Protein AF-A0A443RVJ5-F1 (afdb_monomer)

Nearest PDB structures (foldseek):
  3lrq-assembly1_A  TM=8.707E-01  e=9.997E-02  Homo sapiens
  4s3o-assembly1_E  TM=8.024E-01  e=1.452E-01  Homo sapiens
  2ea6-assembly1_A  TM=5.448E-01  e=2.243E-01  Homo sapiens
  2y1n-assembly2_A  TM=4.583E-01  e=6.062E-01  Homo sapiens
  6ful-assembly1_A  TM=7.706E-01  e=5.338E+00  Homo sapiens

Solvent-accessible surface area (backbone atoms only — not comparable to full-atom values): 11016 Å² total; per-residue (Å²): 131,87,76,80,80,68,56,50,17,77,83,79,70,43,72,60,56,96,89,57,68,32,27,31,45,47,58,39,49,79,71,74,42,86,62,50,23,44,30,68,59,47,48,56,47,21,47,73,74,40,54,31,40,89,87,80,61,53,71,36,58,37,35,33,32,80,90,68,48,78,49,55,49,36,81,88,82,60,29,55,74,77,73,91,75,76,75,79,87,75,94,72,80,78,72,44,72,74,50,51,15,64,79,83,64,46,77,36,38,78,67,41,90,90,48,69,62,30,33,40,85,88,73,73,47,37,25,49,45,66,62,51,49,51,47,32,65,78,74,33,54,42,41,89,72,80,65,48,74,46,50,58,31,50,40,101,85,67,31,28,44,34,57,41,79,93,75,70,35,36,22,42,28,36,74,90,77,66,47,73,43,84,74,88

Sequence (184 aa):
SDVEELDKCLECNQPLLDEEELGFISCCMAKGLEHEFHLKCLVLKCNLIGPRCPTCGEESKCIITNAGHEINYDDSTKSFPLEEHLFEDDDEDVIIQIGQCASCLEPIFANDWYGRPAICEFADHIFHIECLAHAYMDYGPECPWCKTKSKLILEDCYGGLYFRCKTRMFYSKDIHTGKLDFVM

Radius of gyration: 23.76 Å; Cα contacts (8 Å, |Δi|>4): 319; chains: 1; bounding box: 56×30×65 Å

Structure (mmCIF, N/CA/C/O backbone):
data_AF-A0A443RVJ5-F1
#
_entry.id   AF-A0A443RVJ5-F1
#
loop_
_atom_site.group_PDB
_atom_site.id
_atom_site.type_symbol
_atom_site.label_atom_id
_atom_site.label_alt_id
_atom_site.label_comp_id
_atom_site.label_asym_id
_atom_site.label_entity_id
_atom_site.label_seq_id
_atom_site.pdbx_PDB_ins_code
_atom_site.Cartn_x
_atom_site.Cartn_y
_atom_site.Cartn_z
_atom_site.occupancy
_atom_site.B_iso_or_equiv
_atom_site.auth_seq_id
_atom_site.auth_comp_id
_atom_site.auth_asym_id
_atom_site.auth_atom_id
_atom_site.pdbx_PDB_model_num
ATOM 1 N N . SER A 1 1 ? 35.033 -15.254 -16.341 1.00 45.12 1 SER A N 1
ATOM 2 C CA . SER A 1 1 ? 33.578 -15.420 -16.227 1.00 45.12 1 SER A CA 1
ATOM 3 C C . SER A 1 1 ? 33.039 -14.030 -16.390 1.00 45.12 1 SER A C 1
ATOM 5 O O . SER A 1 1 ? 33.168 -13.239 -15.463 1.00 45.12 1 SER A O 1
ATOM 7 N N . ASP A 1 2 ? 32.644 -13.697 -17.610 1.00 43.19 2 ASP A N 1
ATOM 8 C CA . ASP A 1 2 ? 32.082 -12.387 -17.904 1.00 43.19 2 ASP A CA 1
ATOM 9 C C . ASP A 1 2 ? 30.723 -12.343 -17.208 1.00 43.19 2 ASP A C 1
ATOM 11 O O . ASP A 1 2 ? 29.872 -13.199 -17.440 1.00 43.19 2 ASP A O 1
ATOM 15 N N . VAL A 1 3 ? 30.604 -11.463 -16.219 1.00 52.47 3 VAL A N 1
ATOM 16 C CA . VAL A 1 3 ? 29.340 -11.213 -15.531 1.00 52.47 3 VAL A CA 1
ATOM 17 C C . VAL A 1 3 ? 28.535 -10.378 -16.514 1.00 52.47 3 VAL A C 1
ATOM 19 O O . VAL A 1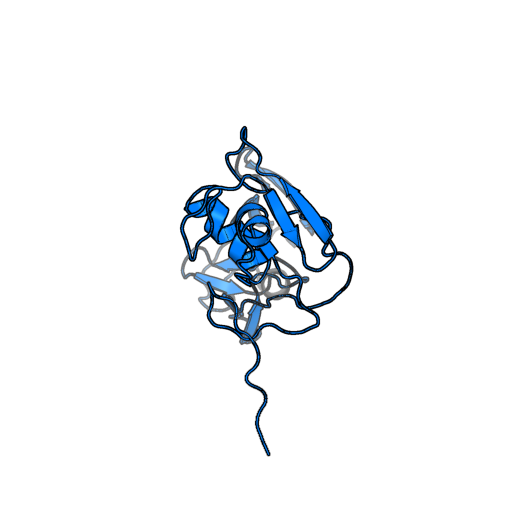 3 ? 28.939 -9.255 -16.803 1.00 52.47 3 VAL A O 1
ATOM 22 N N . GLU A 1 4 ? 27.479 -10.947 -17.092 1.00 50.91 4 GLU A N 1
ATOM 23 C CA . GLU A 1 4 ? 26.540 -10.184 -17.916 1.00 50.91 4 GLU A CA 1
ATOM 24 C C . GLU A 1 4 ? 25.978 -9.053 -17.043 1.00 50.91 4 GLU A C 1
ATOM 26 O O . GLU A 1 4 ? 25.423 -9.296 -15.968 1.00 50.91 4 GLU A O 1
ATOM 31 N N . GLU A 1 5 ? 26.239 -7.802 -17.433 1.00 56.22 5 GLU A N 1
ATOM 32 C CA . GLU A 1 5 ? 25.658 -6.644 -16.761 1.00 56.22 5 GLU A CA 1
ATOM 33 C C . GLU A 1 5 ? 24.157 -6.674 -17.037 1.00 56.22 5 GLU A C 1
ATOM 35 O O . GLU A 1 5 ? 23.734 -6.444 -18.163 1.00 56.22 5 GLU A O 1
ATOM 40 N N . LEU A 1 6 ? 23.368 -7.002 -16.014 1.00 59.91 6 LEU A N 1
ATOM 41 C CA . LEU A 1 6 ? 21.915 -6.909 -16.087 1.00 59.91 6 LEU A CA 1
ATOM 42 C C . LEU A 1 6 ? 21.522 -5.456 -16.369 1.00 59.91 6 LEU A C 1
ATOM 44 O O . LEU A 1 6 ? 22.009 -4.542 -15.684 1.00 59.91 6 LEU A O 1
ATOM 48 N N . ASP A 1 7 ? 20.635 -5.264 -17.345 1.00 77.56 7 ASP A N 1
ATOM 49 C CA . ASP A 1 7 ? 20.021 -3.972 -17.625 1.00 77.56 7 ASP A CA 1
ATOM 50 C C . ASP A 1 7 ? 19.309 -3.448 -16.371 1.00 77.56 7 ASP A C 1
ATOM 52 O O . ASP A 1 7 ? 18.871 -4.205 -15.499 1.00 77.56 7 ASP A O 1
ATOM 56 N N . LYS A 1 8 ? 19.278 -2.124 -16.209 1.00 85.19 8 LYS A N 1
ATOM 57 C CA . LYS A 1 8 ? 18.776 -1.472 -14.991 1.00 85.19 8 LYS A CA 1
ATOM 58 C C . LYS A 1 8 ? 17.665 -0.506 -15.328 1.00 85.19 8 LYS A C 1
ATOM 60 O O . LYS A 1 8 ? 17.772 0.270 -16.275 1.00 85.19 8 LYS A O 1
ATOM 65 N N . CYS A 1 9 ? 16.657 -0.470 -14.466 1.00 84.38 9 CYS A N 1
ATOM 66 C CA . CYS A 1 9 ? 15.597 0.519 -14.540 1.00 84.38 9 CYS A CA 1
ATOM 67 C C . CYS A 1 9 ? 16.188 1.927 -14.434 1.00 84.38 9 CYS A C 1
ATOM 69 O O . CYS A 1 9 ? 16.810 2.277 -13.427 1.00 84.38 9 CYS A O 1
ATOM 71 N N . LEU A 1 10 ? 15.941 2.760 -15.445 1.00 84.00 10 LEU A N 1
ATOM 72 C CA . LEU A 1 10 ? 16.510 4.109 -15.531 1.00 84.00 10 LEU A CA 1
ATOM 73 C C . LEU A 1 10 ? 15.955 5.093 -14.483 1.00 84.00 10 LEU A C 1
ATOM 75 O O . LEU A 1 10 ? 16.486 6.193 -14.338 1.00 84.00 10 LEU A O 1
ATOM 79 N N . GLU A 1 11 ? 14.911 4.712 -13.739 1.00 83.94 11 GLU A N 1
ATOM 80 C CA . GLU A 1 11 ? 14.355 5.520 -12.644 1.00 83.94 11 GLU A CA 1
ATOM 81 C C . GLU A 1 11 ? 14.881 5.087 -11.264 1.00 83.94 11 GLU A C 1
ATOM 83 O O . GLU A 1 11 ? 15.316 5.934 -10.486 1.00 83.94 11 GLU A O 1
ATOM 88 N N . CYS A 1 12 ? 14.858 3.790 -10.931 1.00 78.62 12 CYS A N 1
ATOM 89 C CA . CYS A 1 12 ? 15.231 3.305 -9.591 1.00 78.62 12 CYS A CA 1
ATOM 90 C C . CYS A 1 12 ? 16.652 2.714 -9.507 1.00 78.62 12 CYS A C 1
ATOM 92 O O . CYS A 1 12 ? 17.119 2.394 -8.409 1.00 78.62 12 CYS A O 1
ATOM 94 N N . ASN A 1 13 ? 17.345 2.579 -10.645 1.00 81.31 13 ASN A N 1
ATOM 95 C CA . ASN A 1 13 ? 18.663 1.951 -10.796 1.00 81.31 13 ASN A CA 1
ATOM 96 C C . ASN A 1 13 ? 18.759 0.504 -10.273 1.00 81.31 13 ASN A C 1
ATOM 98 O O . ASN A 1 13 ? 19.870 0.001 -10.081 1.00 81.31 13 ASN A O 1
ATOM 102 N N . GLN A 1 14 ? 17.626 -0.160 -10.029 1.00 82.62 14 GLN A N 1
ATOM 103 C CA . GLN A 1 14 ? 17.595 -1.585 -9.704 1.00 82.62 14 GLN A CA 1
ATOM 104 C C . GLN A 1 14 ? 17.697 -2.424 -10.987 1.00 82.62 14 GLN A C 1
ATOM 106 O O . GLN A 1 14 ? 17.312 -1.929 -12.052 1.00 82.62 14 GLN A O 1
ATOM 111 N N . PRO A 1 15 ? 18.230 -3.657 -10.903 1.00 81.38 15 PRO A N 1
ATOM 112 C CA . PRO A 1 15 ? 18.238 -4.590 -12.026 1.00 81.38 15 PRO A CA 1
ATOM 113 C C . PRO A 1 15 ? 16.826 -4.814 -12.572 1.00 81.38 15 PRO A C 1
ATOM 115 O O . PRO A 1 15 ? 15.871 -4.825 -11.798 1.00 81.38 15 PRO A O 1
ATOM 118 N N . LEU A 1 16 ? 16.719 -4.980 -13.885 1.00 83.19 16 LEU A N 1
ATOM 119 C CA . LEU A 1 16 ? 15.528 -5.486 -14.552 1.00 83.19 16 LEU A CA 1
ATOM 120 C C . LEU A 1 16 ? 15.619 -7.010 -14.564 1.00 83.19 16 LEU A C 1
ATOM 122 O O . LEU A 1 16 ? 16.637 -7.566 -14.982 1.00 83.19 16 LEU A O 1
ATOM 126 N N . LEU A 1 17 ? 14.589 -7.674 -14.052 1.00 78.44 17 LEU A N 1
ATOM 127 C CA . LEU A 1 17 ? 14.487 -9.129 -14.072 1.00 78.44 17 LEU A CA 1
ATOM 128 C C . LEU A 1 17 ? 13.545 -9.566 -15.198 1.00 78.44 17 LEU A C 1
ATOM 130 O O . LEU A 1 17 ? 12.569 -8.881 -15.495 1.00 78.44 17 LEU A O 1
ATOM 134 N N . ASP A 1 18 ? 13.810 -10.732 -15.792 1.00 67.19 18 ASP A N 1
ATOM 135 C CA . ASP A 1 18 ? 13.016 -11.278 -16.907 1.00 67.19 18 ASP A CA 1
ATOM 136 C C . ASP A 1 18 ? 11.532 -11.499 -16.553 1.00 67.19 18 ASP A C 1
ATOM 138 O O . ASP A 1 18 ? 10.676 -11.542 -17.435 1.00 67.19 18 ASP A O 1
ATOM 142 N N . GLU A 1 19 ? 11.231 -11.652 -15.263 1.00 70.06 19 GLU A N 1
ATOM 143 C CA . GLU A 1 19 ? 9.890 -11.914 -14.728 1.00 70.06 19 GLU A CA 1
ATOM 144 C C . GLU A 1 19 ? 9.100 -10.622 -14.439 1.00 70.06 19 GLU A C 1
ATOM 146 O O . GLU A 1 19 ? 7.904 -10.678 -14.163 1.00 70.06 19 GLU A O 1
ATOM 151 N N . GLU A 1 20 ? 9.731 -9.445 -14.518 1.00 74.75 20 GLU A N 1
ATOM 152 C CA . GLU A 1 20 ? 9.084 -8.168 -14.212 1.00 74.75 20 GLU A CA 1
ATOM 153 C C . GLU A 1 20 ? 8.412 -7.539 -15.443 1.00 74.75 20 GLU A C 1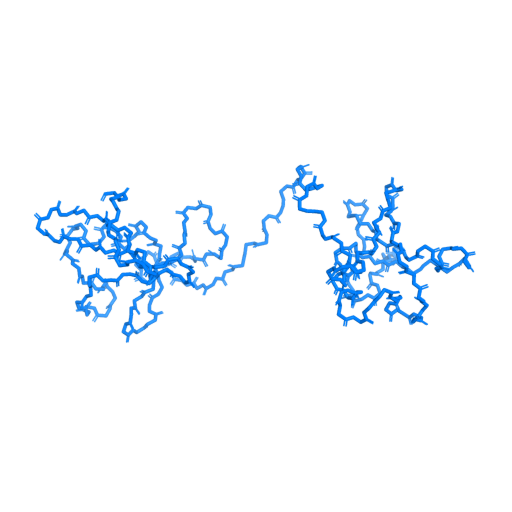
ATOM 155 O O . GLU A 1 20 ? 8.928 -7.554 -16.566 1.00 74.75 20 GLU A O 1
ATOM 160 N N . GLU A 1 21 ? 7.259 -6.899 -15.230 1.00 83.25 21 GLU A N 1
ATOM 161 C CA . GLU A 1 21 ? 6.617 -6.118 -16.286 1.00 83.25 21 GLU A CA 1
ATOM 162 C C . GLU A 1 21 ? 7.371 -4.797 -16.507 1.00 83.25 21 GLU A C 1
ATOM 164 O O . GLU A 1 21 ? 7.505 -3.946 -15.613 1.00 83.25 21 GLU A O 1
ATOM 169 N N . LEU A 1 22 ? 7.868 -4.619 -17.731 1.00 89.56 22 LEU A N 1
ATOM 170 C CA . LEU A 1 22 ? 8.635 -3.449 -18.141 1.00 89.56 22 LEU A CA 1
ATOM 171 C C . LEU A 1 22 ? 7.739 -2.465 -18.878 1.00 89.56 22 LEU A C 1
ATOM 173 O O . LEU A 1 22 ? 6.867 -2.862 -19.647 1.00 89.56 22 LEU A O 1
ATOM 177 N N . GLY A 1 23 ? 7.972 -1.176 -18.659 1.00 90.06 23 GLY A N 1
ATOM 178 C CA . GLY A 1 23 ? 7.252 -0.090 -19.307 1.00 90.06 23 GLY A CA 1
ATOM 179 C C . GLY A 1 23 ? 8.159 0.731 -20.213 1.00 90.06 23 GLY A C 1
ATOM 180 O O . GLY A 1 23 ? 9.258 1.129 -19.827 1.00 90.06 23 GLY A O 1
ATOM 181 N N . PHE A 1 24 ? 7.644 1.066 -21.391 1.00 91.25 24 PHE A N 1
ATOM 182 C CA . PHE A 1 24 ? 8.319 1.862 -22.406 1.00 91.25 24 PHE A CA 1
ATOM 183 C C . PHE A 1 24 ? 7.422 3.012 -22.850 1.00 91.25 24 PHE A C 1
ATOM 185 O O . PHE A 1 24 ? 6.216 2.867 -23.040 1.00 91.25 24 PHE A O 1
ATOM 192 N N . ILE A 1 25 ? 8.003 4.187 -23.071 1.00 91.38 25 ILE A N 1
ATOM 193 C CA . ILE A 1 25 ? 7.254 5.320 -23.618 1.00 91.38 25 ILE A CA 1
ATOM 194 C C . ILE A 1 25 ? 7.118 5.144 -25.132 1.00 91.38 25 ILE A C 1
ATOM 196 O O . ILE A 1 25 ? 8.123 5.154 -25.845 1.00 91.38 25 ILE A O 1
ATOM 200 N N . SER A 1 26 ? 5.886 5.061 -25.645 1.00 89.00 26 SER A N 1
ATOM 201 C CA . SER A 1 26 ? 5.634 4.750 -27.064 1.00 89.00 26 SER A CA 1
ATOM 202 C C . SER A 1 26 ? 6.325 5.715 -28.036 1.00 89.00 26 SER A C 1
ATOM 204 O O . SER A 1 26 ? 6.885 5.301 -29.051 1.00 89.00 26 SER A O 1
ATOM 206 N N . CYS A 1 27 ? 6.374 7.010 -27.704 1.00 87.50 27 CYS A N 1
ATOM 207 C CA . CYS A 1 27 ? 7.064 8.006 -28.524 1.00 87.50 27 CYS A CA 1
ATOM 208 C C . CYS A 1 27 ? 8.597 7.827 -28.524 1.00 87.50 27 CYS A C 1
ATOM 210 O O . CYS A 1 27 ? 9.248 8.119 -29.527 1.00 87.50 27 CYS A O 1
ATOM 212 N N . CYS A 1 28 ? 9.179 7.310 -27.433 1.00 86.56 28 CYS A N 1
ATOM 213 C CA . CYS A 1 28 ? 10.598 6.943 -27.379 1.00 86.56 28 CYS A CA 1
ATOM 214 C C . CYS A 1 28 ? 10.865 5.718 -28.259 1.00 86.56 28 CYS A C 1
ATOM 216 O O . CYS A 1 28 ? 11.758 5.770 -29.103 1.00 86.56 28 CYS A O 1
ATOM 218 N N . MET A 1 29 ? 10.020 4.686 -28.164 1.00 85.56 29 MET A N 1
ATOM 219 C CA . MET A 1 29 ? 10.120 3.493 -29.012 1.00 85.56 29 MET A CA 1
ATOM 220 C C . MET A 1 29 ? 10.028 3.829 -30.503 1.00 85.56 29 MET A C 1
ATOM 222 O O . MET A 1 29 ? 10.841 3.368 -31.298 1.00 85.56 29 MET A O 1
ATOM 226 N N . ALA A 1 30 ? 9.095 4.703 -30.895 1.00 85.38 30 ALA A N 1
ATOM 227 C CA . ALA A 1 30 ? 8.950 5.141 -32.285 1.00 85.38 30 ALA A CA 1
ATOM 228 C C . ALA A 1 30 ? 10.196 5.871 -32.829 1.00 85.38 30 ALA A C 1
ATOM 230 O O . ALA A 1 30 ? 10.422 5.899 -34.039 1.00 85.38 30 ALA A O 1
ATOM 231 N N . LYS A 1 31 ? 11.009 6.461 -31.941 1.00 85.12 31 LYS A N 1
ATOM 232 C CA . LYS A 1 31 ? 12.290 7.110 -32.260 1.00 85.12 31 LYS A CA 1
ATOM 233 C C . LYS A 1 31 ? 13.485 6.150 -32.194 1.00 85.12 31 LYS A C 1
ATOM 235 O O . LYS A 1 31 ? 14.604 6.586 -32.451 1.00 85.12 31 LYS A O 1
ATOM 240 N N . GLY A 1 32 ? 13.264 4.877 -31.860 1.00 84.12 32 GLY A N 1
ATOM 241 C CA . GLY A 1 32 ? 14.323 3.893 -31.630 1.00 84.12 32 GLY A CA 1
ATOM 242 C C . GLY A 1 32 ? 15.088 4.117 -30.324 1.00 84.12 32 GLY A C 1
ATOM 243 O O . GLY A 1 32 ? 16.252 3.743 -30.235 1.00 84.12 32 GLY A O 1
ATOM 244 N N . LEU A 1 33 ? 14.472 4.785 -29.342 1.00 83.88 33 LEU A N 1
ATOM 245 C CA . LEU A 1 33 ? 15.022 4.952 -27.999 1.00 83.88 33 LEU A CA 1
ATOM 246 C C . LEU A 1 33 ? 14.399 3.903 -27.073 1.00 83.88 33 LEU A C 1
ATOM 248 O O . LEU A 1 33 ? 13.208 3.974 -26.763 1.00 83.88 33 LEU A O 1
ATOM 252 N N . GLU A 1 34 ? 15.216 2.964 -26.614 1.00 81.75 34 GLU A N 1
ATOM 253 C CA . GLU A 1 34 ? 14.831 1.874 -25.710 1.00 81.75 34 GLU A CA 1
ATOM 254 C C . GLU A 1 34 ? 15.124 2.287 -24.261 1.00 81.75 34 GLU A C 1
ATOM 256 O O . GLU A 1 34 ? 16.055 1.818 -23.618 1.00 81.75 34 GLU A O 1
ATOM 261 N N . HIS A 1 35 ? 14.374 3.274 -23.759 1.00 86.44 35 HIS A N 1
ATOM 262 C CA . HIS A 1 35 ? 14.450 3.629 -22.342 1.00 86.44 35 HIS A CA 1
ATOM 263 C C . HIS A 1 35 ? 13.617 2.644 -21.530 1.00 86.44 35 HIS A C 1
ATOM 265 O O . HIS A 1 35 ? 12.386 2.703 -21.574 1.00 86.44 35 HIS A O 1
ATOM 271 N N . GLU A 1 36 ? 14.304 1.782 -20.793 1.00 89.75 36 GLU A N 1
ATOM 272 C CA . GLU A 1 36 ? 13.683 0.700 -20.042 1.00 89.75 36 GLU A CA 1
ATOM 273 C C . GLU A 1 36 ? 13.449 1.082 -18.581 1.00 89.75 36 GLU A C 1
ATOM 275 O O . GLU A 1 36 ? 14.295 1.675 -17.898 1.00 89.75 36 GLU A O 1
ATOM 280 N N . PHE A 1 37 ? 12.265 0.732 -18.094 1.00 89.06 37 PHE A N 1
ATOM 281 C CA . PHE A 1 37 ? 11.844 0.990 -16.730 1.00 89.06 37 PHE A CA 1
ATOM 282 C C . PHE A 1 37 ? 10.999 -0.176 -16.238 1.00 89.06 37 PHE A C 1
ATOM 284 O O . PHE A 1 37 ? 10.238 -0.755 -17.010 1.00 89.06 37 PHE A O 1
ATOM 291 N N . HIS A 1 38 ? 11.008 -0.425 -14.930 1.00 86.44 38 HIS A N 1
ATOM 292 C CA . HIS A 1 38 ? 9.890 -1.125 -14.300 1.00 86.44 38 HIS A CA 1
ATOM 293 C C . HIS A 1 38 ? 8.598 -0.373 -14.605 1.00 86.44 38 HIS A C 1
ATOM 295 O O . HIS A 1 38 ? 8.540 0.850 -14.410 1.00 86.44 38 HIS A O 1
ATOM 301 N N . LEU A 1 39 ? 7.553 -1.083 -15.033 1.00 88.12 39 LEU A N 1
ATOM 302 C CA . LEU A 1 39 ? 6.282 -0.461 -15.399 1.00 88.12 39 LEU A CA 1
ATOM 303 C C . LEU A 1 39 ? 5.751 0.432 -14.268 1.00 88.12 39 LEU A C 1
ATOM 305 O O . LEU 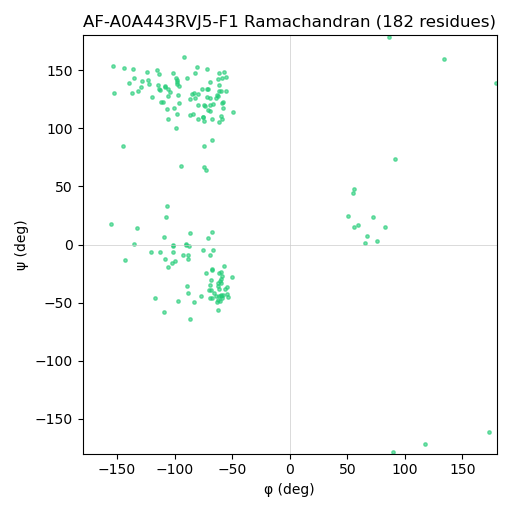A 1 39 ? 5.396 1.593 -14.483 1.00 88.12 39 LEU A O 1
ATOM 309 N N . LYS A 1 40 ? 5.793 -0.080 -13.034 1.00 86.94 40 LYS A N 1
ATOM 310 C CA . LYS A 1 40 ? 5.365 0.650 -11.837 1.00 86.94 40 LYS A CA 1
ATOM 311 C C . LYS A 1 40 ? 6.166 1.936 -11.617 1.00 86.94 40 LYS A C 1
ATOM 313 O O . LYS A 1 40 ? 5.580 2.973 -11.312 1.00 86.94 40 LYS A O 1
ATOM 318 N N . CYS A 1 41 ? 7.489 1.901 -11.794 1.00 81.69 41 CYS A N 1
ATOM 319 C CA . CYS A 1 41 ? 8.335 3.089 -11.663 1.00 81.69 41 CYS A CA 1
ATOM 320 C C . CYS A 1 41 ? 7.990 4.139 -12.722 1.00 81.69 41 CYS A C 1
ATOM 322 O O . CYS A 1 41 ? 7.859 5.318 -12.388 1.00 81.69 41 CYS A O 1
ATOM 324 N N . LEU A 1 42 ? 7.796 3.714 -13.973 1.00 87.06 42 LEU A N 1
ATOM 325 C CA . LEU A 1 42 ? 7.451 4.612 -15.069 1.00 87.06 42 LEU A CA 1
ATOM 326 C C . LEU A 1 42 ? 6.093 5.283 -14.845 1.00 87.06 42 LEU A C 1
ATOM 328 O O . LEU A 1 42 ? 6.001 6.508 -14.914 1.00 87.06 42 LEU A O 1
ATOM 332 N N . VAL A 1 43 ? 5.060 4.507 -14.508 1.00 86.19 43 VAL A N 1
ATOM 333 C CA . VAL A 1 43 ? 3.707 5.024 -14.249 1.00 86.19 43 VAL A CA 1
ATOM 334 C C . VAL A 1 43 ? 3.710 6.014 -13.086 1.00 86.19 43 VAL A C 1
ATOM 336 O O . VAL A 1 43 ? 3.207 7.131 -13.227 1.00 86.19 43 VAL A O 1
ATOM 339 N N . LEU A 1 44 ? 4.329 5.658 -11.953 1.00 82.06 44 LEU A N 1
ATOM 340 C CA . LEU A 1 44 ? 4.424 6.550 -10.794 1.00 82.06 44 LEU A CA 1
ATOM 341 C C . LEU A 1 44 ? 5.151 7.848 -11.143 1.00 82.06 44 LEU A C 1
ATOM 343 O O . LEU A 1 44 ? 4.697 8.933 -10.778 1.00 82.06 44 LEU A O 1
ATOM 347 N N . LYS A 1 45 ? 6.262 7.758 -11.879 1.00 82.94 45 LYS A N 1
ATOM 348 C CA . LYS A 1 45 ? 7.036 8.936 -12.253 1.00 82.94 45 LYS A CA 1
ATOM 349 C C . LYS A 1 45 ? 6.270 9.834 -13.217 1.00 82.94 45 LYS A C 1
ATOM 351 O O . LYS A 1 45 ? 6.199 11.038 -12.971 1.00 82.94 45 LYS A O 1
ATOM 356 N N . CYS A 1 46 ? 5.653 9.278 -14.257 1.00 81.94 46 CYS A N 1
ATOM 357 C CA . CYS A 1 46 ? 4.817 10.032 -15.189 1.00 81.94 46 CYS A CA 1
ATOM 358 C C . CYS A 1 46 ? 3.597 10.664 -14.497 1.00 81.94 46 CYS A C 1
ATOM 360 O O . CYS A 1 46 ? 3.210 11.780 -14.830 1.00 81.94 46 CYS A O 1
ATOM 362 N N . ASN A 1 47 ? 3.032 10.033 -13.467 1.00 81.81 47 ASN A N 1
ATOM 363 C CA . ASN A 1 47 ? 1.959 10.645 -12.677 1.00 81.81 47 ASN A CA 1
ATOM 364 C C . ASN A 1 47 ? 2.431 11.856 -11.849 1.00 81.81 47 ASN A C 1
ATOM 366 O O . ASN A 1 47 ? 1.623 12.715 -11.503 1.00 81.81 47 ASN A O 1
ATOM 370 N N . LEU A 1 48 ? 3.735 11.975 -11.572 1.00 79.38 48 LEU A N 1
ATOM 371 C CA . LEU A 1 48 ? 4.322 13.140 -10.900 1.00 79.38 48 LEU A CA 1
ATOM 372 C C . LEU A 1 48 ? 4.745 14.245 -11.877 1.00 79.38 48 LEU A C 1
ATOM 374 O O . LEU A 1 48 ? 4.561 15.426 -11.584 1.00 79.38 48 LEU A O 1
ATOM 378 N N . ILE A 1 49 ? 5.344 13.880 -13.015 1.00 80.19 49 ILE A N 1
ATOM 379 C CA . ILE A 1 49 ? 5.950 14.840 -13.960 1.00 80.19 49 ILE A CA 1
ATOM 380 C C . ILE A 1 49 ? 5.080 15.127 -15.193 1.00 80.19 49 ILE A C 1
ATOM 382 O O . ILE A 1 49 ? 5.461 15.932 -16.047 1.00 80.19 49 ILE A O 1
ATOM 386 N N . GLY A 1 50 ? 3.914 14.489 -15.283 1.00 82.25 50 GLY A N 1
ATOM 387 C CA . GLY A 1 50 ? 3.064 14.466 -16.468 1.00 82.25 50 GLY A CA 1
ATOM 388 C C . GLY A 1 50 ? 3.456 13.354 -17.452 1.00 82.25 50 GLY A C 1
ATOM 389 O O . GLY A 1 50 ? 4.423 12.626 -17.216 1.00 82.25 50 GLY A O 1
ATOM 390 N N . PRO A 1 51 ? 2.727 13.220 -18.576 1.00 89.62 51 PRO A N 1
ATOM 391 C CA . PRO A 1 51 ? 2.888 12.141 -19.554 1.00 89.62 51 PRO A CA 1
ATOM 392 C C . PRO A 1 51 ? 4.177 12.304 -20.372 1.00 89.62 51 PRO A C 1
ATOM 394 O O . PRO A 1 51 ? 4.152 12.589 -21.565 1.00 89.62 51 PRO A O 1
ATOM 397 N N . ARG A 1 52 ? 5.329 12.217 -19.706 1.00 90.44 52 ARG A N 1
ATOM 398 C CA . ARG A 1 52 ? 6.663 12.487 -20.240 1.00 90.44 52 ARG A CA 1
ATOM 399 C C . ARG A 1 52 ? 7.636 11.412 -19.805 1.00 90.44 52 ARG A C 1
ATOM 401 O O . ARG A 1 52 ? 7.591 10.958 -18.665 1.00 90.44 52 ARG A O 1
ATOM 408 N N . CYS A 1 53 ? 8.553 11.059 -20.697 1.00 90.81 53 CYS A N 1
ATOM 409 C CA . CYS A 1 53 ? 9.646 10.155 -20.383 1.00 90.81 53 CYS A CA 1
ATOM 410 C C . CYS A 1 53 ? 10.542 10.761 -19.285 1.00 90.81 53 CYS A C 1
ATOM 412 O O . CYS A 1 53 ? 11.029 11.881 -19.469 1.00 90.81 53 CYS A O 1
ATOM 414 N N . PRO A 1 54 ? 10.819 10.034 -18.187 1.00 85.88 54 PRO A N 1
ATOM 415 C CA . PRO A 1 54 ? 11.704 10.512 -17.123 1.00 85.88 54 PRO A CA 1
ATOM 416 C C . PRO A 1 54 ? 13.139 10.797 -17.589 1.00 85.88 54 PRO A C 1
ATOM 418 O O . PRO A 1 54 ? 13.779 11.709 -17.073 1.00 85.88 54 PRO A O 1
ATOM 421 N N . THR A 1 55 ? 13.625 10.051 -18.586 1.00 90.62 55 THR A N 1
ATOM 422 C CA . THR A 1 55 ? 15.017 10.129 -19.057 1.00 90.62 55 THR A CA 1
ATOM 423 C C . THR A 1 55 ? 15.240 11.261 -20.056 1.00 90.62 55 THR A C 1
ATOM 425 O O . THR A 1 55 ? 16.177 12.042 -19.910 1.00 90.62 55 THR A O 1
ATOM 428 N N . CYS A 1 56 ? 14.392 11.373 -21.083 1.00 88.50 56 CYS A N 1
ATOM 429 C CA . CYS A 1 56 ? 14.598 12.327 -22.182 1.00 88.50 56 CYS A CA 1
ATOM 430 C C . CYS A 1 56 ? 13.562 13.459 -22.245 1.00 88.50 56 CYS A C 1
ATOM 432 O O . CYS A 1 56 ? 13.715 14.377 -23.048 1.00 88.50 56 CYS A O 1
ATOM 434 N N . GLY A 1 57 ? 12.511 13.416 -21.418 1.00 87.12 57 GLY A N 1
ATOM 435 C CA . GLY A 1 57 ? 11.472 14.449 -21.355 1.00 87.12 57 GLY A CA 1
ATOM 436 C C . GLY A 1 57 ? 10.458 14.433 -22.503 1.00 87.12 57 GLY A C 1
ATOM 437 O O . GLY A 1 57 ? 9.590 15.304 -22.547 1.00 87.12 57 GLY A O 1
ATOM 438 N N . GLU A 1 58 ? 10.550 13.466 -23.418 1.00 90.25 58 GLU A N 1
ATOM 439 C CA . GLU A 1 58 ? 9.623 13.305 -24.543 1.00 90.25 58 GLU A CA 1
ATOM 440 C C . GLU A 1 58 ? 8.197 13.049 -24.061 1.00 90.25 58 GLU A C 1
ATOM 442 O O . GLU A 1 58 ? 7.970 12.202 -23.199 1.00 90.25 58 GLU A O 1
ATOM 447 N N . GLU A 1 59 ? 7.236 13.776 -24.626 1.00 91.38 59 GLU A N 1
ATOM 448 C CA . GLU A 1 59 ? 5.834 13.695 -24.226 1.00 91.38 59 GLU A CA 1
ATOM 449 C C . GLU A 1 59 ? 5.122 12.553 -24.957 1.00 91.38 59 GLU A C 1
ATOM 451 O O . GLU A 1 59 ? 5.181 12.440 -26.181 1.00 91.38 59 GLU A O 1
ATOM 456 N N . SER A 1 60 ? 4.436 11.702 -24.200 1.00 91.69 60 SER A N 1
ATOM 457 C CA . SER A 1 60 ? 3.626 10.607 -24.713 1.00 91.69 60 SER A CA 1
ATOM 458 C C . SER A 1 60 ? 2.499 10.283 -23.750 1.00 91.69 60 SER A C 1
ATOM 460 O O . SER A 1 60 ? 2.733 10.033 -22.571 1.00 91.69 60 SER A O 1
ATOM 462 N N . LYS A 1 61 ? 1.281 10.190 -24.280 1.00 92.12 61 LYS A N 1
ATOM 463 C CA . LYS A 1 61 ? 0.095 9.747 -23.538 1.00 92.12 61 LYS A CA 1
ATOM 464 C C . LYS A 1 61 ? -0.092 8.228 -23.534 1.00 92.12 61 LYS A C 1
ATOM 466 O O . LYS A 1 61 ? -1.154 7.763 -23.146 1.00 92.12 61 LYS A O 1
ATOM 471 N N . CYS A 1 62 ? 0.898 7.469 -23.990 1.00 93.19 62 CYS A N 1
ATOM 472 C CA . CYS A 1 62 ? 0.834 6.014 -24.053 1.00 93.19 62 CYS A CA 1
ATOM 473 C C . CYS A 1 62 ? 2.156 5.401 -23.570 1.00 93.19 62 CYS A C 1
ATOM 475 O O . CYS A 1 62 ? 3.245 5.811 -24.006 1.00 93.19 62 CYS A O 1
ATOM 477 N N . ILE A 1 63 ? 2.022 4.443 -22.655 1.00 92.25 63 ILE A N 1
ATOM 478 C CA . ILE A 1 63 ? 3.063 3.527 -22.192 1.00 92.25 63 ILE A CA 1
ATOM 479 C C . ILE A 1 63 ? 2.769 2.161 -22.816 1.00 92.25 63 ILE A C 1
ATOM 481 O O . ILE A 1 63 ? 1.627 1.716 -22.802 1.00 92.25 63 ILE A O 1
ATOM 485 N N . ILE A 1 64 ? 3.791 1.510 -23.358 1.00 90.12 64 ILE A N 1
ATOM 486 C CA . ILE A 1 64 ? 3.727 0.157 -23.914 1.00 90.12 64 ILE A CA 1
ATOM 487 C C . ILE A 1 64 ? 4.467 -0.767 -22.954 1.00 90.12 64 ILE A C 1
ATOM 489 O O . ILE A 1 64 ? 5.544 -0.399 -22.487 1.00 90.12 64 ILE A O 1
ATOM 493 N N . THR A 1 65 ? 3.915 -1.937 -22.650 1.00 90.00 65 THR A N 1
ATOM 494 C CA . THR A 1 65 ? 4.587 -2.937 -21.811 1.00 90.00 65 THR A CA 1
ATOM 495 C C . THR A 1 65 ? 5.399 -3.924 -22.651 1.00 90.00 65 THR A C 1
ATOM 497 O O . THR A 1 65 ? 5.157 -4.068 -23.852 1.00 90.00 65 THR A O 1
ATOM 500 N N . ASN A 1 66 ? 6.357 -4.637 -22.051 1.00 83.50 66 ASN A N 1
ATOM 501 C CA . ASN A 1 66 ? 7.066 -5.745 -22.720 1.00 83.50 66 ASN A CA 1
ATOM 502 C C . ASN A 1 66 ? 6.117 -6.865 -23.191 1.00 83.50 66 ASN A C 1
ATOM 504 O O . ASN A 1 66 ? 6.404 -7.522 -24.191 1.00 83.50 66 ASN A O 1
ATOM 508 N N . ALA A 1 67 ? 4.963 -7.038 -22.537 1.00 80.69 67 ALA A N 1
ATOM 509 C CA . ALA A 1 67 ? 3.894 -7.942 -22.972 1.00 80.69 67 ALA A CA 1
ATOM 510 C C . ALA A 1 67 ? 3.072 -7.406 -24.168 1.00 80.69 67 ALA A C 1
ATOM 512 O O . ALA A 1 67 ? 2.216 -8.111 -24.705 1.00 80.69 67 ALA A O 1
ATOM 513 N N . GLY A 1 68 ? 3.329 -6.172 -24.615 1.00 80.81 68 GLY A N 1
ATOM 514 C CA . GLY A 1 68 ? 2.629 -5.535 -25.729 1.00 80.81 68 GLY A CA 1
ATOM 515 C C . GLY A 1 68 ? 1.293 -4.892 -25.350 1.00 80.81 68 GLY A C 1
ATOM 516 O O . GLY A 1 68 ? 0.498 -4.588 -26.240 1.00 80.81 68 GLY A O 1
ATOM 517 N N . HIS A 1 69 ? 1.028 -4.680 -24.057 1.00 85.00 69 HIS A N 1
ATOM 518 C CA . HIS A 1 69 ? -0.152 -3.948 -23.598 1.00 85.00 69 HIS A CA 1
ATOM 519 C C . HIS A 1 69 ? 0.078 -2.436 -23.660 1.00 85.00 69 HIS A C 1
ATOM 521 O O . HIS A 1 69 ? 1.192 -1.956 -23.462 1.00 85.00 69 HIS A O 1
ATOM 527 N N . GLU A 1 70 ? -0.986 -1.676 -23.929 1.00 88.88 70 GLU A N 1
ATOM 528 C CA . GLU A 1 70 ? -0.938 -0.214 -24.004 1.00 88.88 70 GLU A CA 1
ATOM 529 C C . GLU A 1 70 ? -1.714 0.422 -22.850 1.00 88.88 70 GLU A C 1
ATOM 531 O O . GLU A 1 70 ? -2.923 0.233 -22.714 1.00 88.88 70 GLU A O 1
ATOM 536 N N . ILE A 1 71 ? -1.028 1.249 -22.065 1.00 89.56 71 ILE A N 1
ATOM 537 C CA . ILE A 1 71 ? -1.602 2.007 -20.955 1.00 89.56 71 ILE A CA 1
ATOM 538 C C . ILE A 1 71 ? -1.697 3.469 -21.377 1.00 89.56 71 ILE A C 1
ATOM 540 O O . ILE A 1 71 ? -0.694 4.141 -21.637 1.00 89.56 71 ILE A O 1
ATOM 544 N N . ASN A 1 72 ? -2.928 3.967 -21.447 1.00 92.50 72 ASN A N 1
ATOM 545 C CA . ASN A 1 72 ? -3.231 5.305 -21.938 1.00 92.50 72 ASN A CA 1
ATOM 546 C C . ASN A 1 72 ? -3.416 6.299 -20.789 1.00 92.50 72 ASN A C 1
ATOM 548 O O . ASN A 1 72 ? -4.006 5.985 -19.760 1.00 92.50 72 ASN A O 1
ATOM 552 N N . TYR A 1 73 ? -2.922 7.519 -20.978 1.00 90.50 73 TYR A N 1
ATOM 553 C CA . TYR A 1 73 ? -3.051 8.605 -20.015 1.00 90.50 73 TYR A CA 1
ATOM 554 C C . TYR A 1 73 ? -4.490 9.124 -19.974 1.00 90.50 73 TYR A C 1
ATOM 556 O O . TYR A 1 73 ? -5.042 9.524 -21.003 1.00 90.50 73 TYR A O 1
ATOM 564 N N . ASP A 1 74 ? -5.072 9.178 -18.781 1.00 89.19 74 ASP A N 1
ATOM 565 C CA . ASP A 1 74 ? -6.389 9.752 -18.549 1.00 89.19 74 ASP A CA 1
ATOM 566 C C . ASP A 1 74 ? -6.269 11.264 -18.302 1.00 89.19 74 ASP A C 1
ATOM 568 O O . ASP A 1 74 ? -5.750 11.733 -17.285 1.00 89.19 74 ASP A O 1
ATOM 572 N N . ASP A 1 75 ? -6.768 12.057 -19.252 1.00 85.94 75 ASP A N 1
ATOM 573 C CA . ASP A 1 75 ? -6.776 13.520 -19.164 1.00 85.94 75 ASP A CA 1
ATOM 574 C C . ASP A 1 75 ? -7.711 14.057 -18.064 1.00 85.94 75 ASP A C 1
ATOM 576 O O . ASP A 1 75 ? -7.538 15.194 -17.613 1.00 85.94 75 ASP A O 1
ATOM 580 N N . SER A 1 76 ? -8.702 13.268 -17.634 1.00 84.62 76 SER A N 1
ATOM 581 C CA . SER A 1 76 ? -9.678 13.657 -16.615 1.00 84.62 76 SER A CA 1
ATOM 582 C C . SER A 1 76 ? -9.088 13.589 -15.207 1.00 84.62 76 SER A C 1
ATOM 584 O O . SER A 1 76 ? -9.223 14.545 -14.439 1.00 84.62 76 SER A O 1
ATOM 586 N N . THR A 1 77 ? -8.364 12.513 -14.897 1.00 85.06 77 THR A N 1
ATOM 587 C CA . THR A 1 77 ? -7.641 12.337 -13.628 1.00 85.06 77 THR A CA 1
ATOM 588 C C . THR A 1 77 ? -6.223 12.899 -13.683 1.00 85.06 77 THR A C 1
ATOM 590 O O . THR A 1 77 ? -5.600 13.084 -12.639 1.00 85.06 77 THR A O 1
ATOM 593 N N . LYS A 1 78 ? -5.733 13.227 -14.887 1.00 83.06 78 LYS A N 1
ATOM 594 C CA . LYS A 1 78 ? -4.353 13.641 -15.173 1.00 83.06 78 LYS A CA 1
ATOM 595 C C . LYS A 1 78 ? -3.336 12.602 -14.702 1.00 83.06 78 LYS A C 1
ATOM 597 O O . LYS A 1 78 ? -2.352 12.942 -14.046 1.00 83.06 78 LYS A O 1
ATOM 602 N N . SER A 1 79 ? -3.585 11.342 -15.036 1.00 87.06 79 SER A N 1
ATOM 603 C CA . SER A 1 79 ? -2.733 10.225 -14.637 1.00 87.06 79 SER A CA 1
ATOM 604 C C . SER A 1 79 ? -2.831 9.065 -15.620 1.00 87.06 79 SER A C 1
ATOM 606 O O . SER A 1 79 ? -3.862 8.854 -16.249 1.00 87.06 79 SER A O 1
ATOM 608 N N . PHE A 1 80 ? -1.786 8.252 -15.702 1.00 85.50 80 PHE A N 1
ATOM 609 C CA . PHE A 1 80 ? -1.918 6.881 -16.176 1.00 85.50 80 PHE A CA 1
ATOM 610 C C . PHE A 1 80 ? -2.643 6.048 -15.108 1.00 85.50 80 PHE A C 1
ATOM 612 O O . PHE A 1 80 ? -2.301 6.173 -13.922 1.00 85.50 80 PHE A O 1
ATOM 619 N N . PRO A 1 81 ? -3.638 5.231 -15.493 1.00 81.50 81 PRO A N 1
ATOM 620 C CA . PRO A 1 81 ? -4.268 4.300 -14.574 1.00 81.50 81 PRO A CA 1
ATOM 621 C C . PRO A 1 81 ? -3.220 3.276 -14.132 1.00 81.50 81 PRO A C 1
ATOM 623 O O . PRO A 1 81 ? -2.562 2.653 -14.963 1.00 81.50 81 PRO A O 1
ATOM 626 N N . LEU A 1 82 ? -3.049 3.114 -12.820 1.00 68.12 82 LEU A N 1
ATOM 627 C CA . LEU A 1 82 ? -2.513 1.860 -12.314 1.00 68.12 82 LEU A CA 1
ATOM 628 C C . LEU A 1 82 ? -3.665 0.873 -12.441 1.00 68.12 82 LEU A C 1
ATOM 630 O O . LEU A 1 82 ? -4.648 1.001 -11.716 1.00 68.12 82 LEU A O 1
ATOM 634 N N . GLU A 1 83 ? -3.604 -0.041 -13.404 1.00 55.12 83 GLU A N 1
ATOM 635 C CA . GLU A 1 83 ? -4.557 -1.141 -13.408 1.00 55.12 83 GLU A CA 1
ATOM 636 C C . GLU A 1 83 ? -4.341 -1.941 -12.119 1.00 55.12 83 GLU A C 1
ATOM 638 O O . GLU A 1 83 ? -3.370 -2.675 -11.975 1.00 55.12 83 GLU A O 1
ATOM 643 N N . GLU A 1 84 ? -5.259 -1.797 -11.164 1.00 49.38 84 GLU A N 1
ATOM 644 C CA . GLU A 1 84 ? -5.346 -2.637 -9.960 1.00 49.38 84 GLU A CA 1
ATOM 645 C C . GLU A 1 84 ? -5.749 -4.095 -10.306 1.00 49.38 84 GLU A C 1
ATOM 647 O O . GLU A 1 84 ? -6.057 -4.877 -9.414 1.00 49.38 84 GLU A O 1
ATOM 652 N N . HIS A 1 85 ? -5.753 -4.480 -11.594 1.00 39.22 85 HIS A N 1
ATOM 653 C CA . HIS A 1 85 ? -6.369 -5.708 -12.112 1.00 39.22 85 HIS A CA 1
ATOM 654 C C . HIS A 1 85 ? -5.503 -6.555 -13.066 1.00 39.22 85 HIS A C 1
ATOM 656 O O . HIS A 1 85 ? -6.036 -7.465 -13.694 1.00 39.22 85 HIS A O 1
ATOM 662 N N . LEU A 1 86 ? -4.189 -6.325 -13.153 1.00 40.09 86 LEU A N 1
ATOM 663 C CA . LEU A 1 86 ? -3.261 -7.259 -13.824 1.00 40.09 86 LEU A CA 1
ATOM 664 C C . LEU A 1 86 ? -2.334 -8.014 -12.855 1.00 40.09 86 LEU A C 1
ATOM 666 O O . LEU A 1 86 ? -1.472 -8.761 -13.297 1.00 40.09 86 LEU A O 1
ATOM 670 N N . PHE A 1 87 ? -2.545 -7.869 -11.544 1.00 43.25 87 PHE A N 1
ATOM 671 C CA . PHE A 1 87 ? -1.788 -8.569 -10.495 1.00 43.25 87 PHE A CA 1
ATOM 672 C C . PHE A 1 87 ? -2.606 -9.686 -9.828 1.00 43.25 87 PHE A C 1
ATOM 674 O O . PHE A 1 87 ? -2.479 -9.917 -8.627 1.00 43.25 87 PHE A O 1
ATOM 681 N N . GLU A 1 88 ? -3.487 -10.351 -10.579 1.00 42.91 88 GLU A N 1
ATOM 682 C CA . GLU A 1 88 ? -3.884 -11.706 -10.194 1.00 42.91 88 GLU A CA 1
ATOM 683 C C . GLU A 1 88 ? -2.805 -12.642 -10.755 1.00 42.91 88 GLU A C 1
ATOM 685 O O . GLU A 1 88 ? -2.668 -12.755 -11.970 1.00 42.91 88 GLU A O 1
ATOM 690 N N . ASP A 1 89 ? -2.048 -13.245 -9.832 1.00 46.44 89 ASP A N 1
ATOM 691 C CA . ASP A 1 89 ? -0.984 -14.249 -10.003 1.00 46.44 89 ASP A CA 1
ATOM 692 C C . ASP A 1 89 ? 0.455 -13.699 -10.152 1.00 46.44 89 ASP A C 1
ATOM 694 O O . ASP A 1 89 ? 1.033 -13.679 -11.233 1.00 46.44 89 ASP A O 1
ATOM 698 N N . ASP A 1 90 ? 1.052 -13.219 -9.052 1.00 38.03 90 ASP A N 1
ATOM 699 C CA . ASP A 1 90 ? 2.013 -14.025 -8.270 1.00 38.03 90 ASP A CA 1
ATOM 700 C C . ASP A 1 90 ? 2.570 -13.241 -7.057 1.00 38.03 90 ASP A C 1
ATOM 702 O O . ASP A 1 90 ? 2.830 -12.038 -7.088 1.00 38.03 90 ASP A O 1
ATOM 706 N N . ASP A 1 91 ? 2.681 -13.964 -5.947 1.00 47.50 91 ASP A N 1
ATOM 707 C CA . ASP A 1 91 ? 2.997 -13.524 -4.591 1.00 47.50 91 ASP A CA 1
ATOM 708 C C . ASP A 1 91 ? 4.356 -12.806 -4.437 1.00 47.50 91 ASP A C 1
ATOM 710 O O . ASP A 1 91 ? 5.384 -13.466 -4.340 1.00 47.50 91 ASP A O 1
ATOM 714 N N . GLU A 1 92 ? 4.370 -11.486 -4.223 1.00 46.97 92 GLU A N 1
ATOM 715 C CA . GLU A 1 92 ? 5.296 -10.855 -3.264 1.00 46.97 92 GLU A CA 1
ATOM 716 C C . GLU A 1 92 ? 4.601 -9.671 -2.576 1.00 46.97 92 GLU A C 1
ATOM 718 O O . GLU A 1 92 ? 4.718 -8.502 -2.959 1.00 46.97 92 GLU A O 1
ATOM 723 N N . ASP A 1 93 ? 3.854 -9.982 -1.515 1.00 47.34 93 ASP A N 1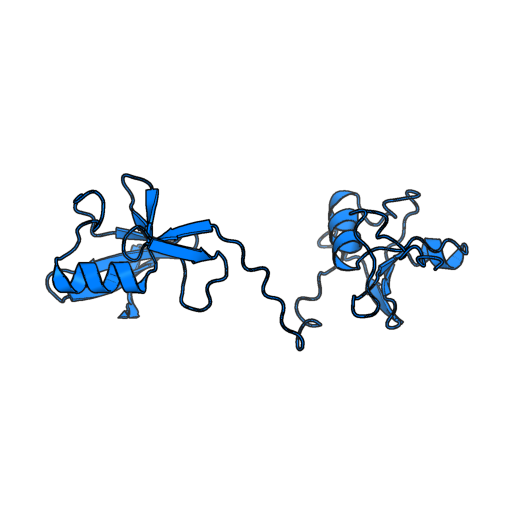
ATOM 724 C CA . ASP A 1 93 ? 3.439 -8.996 -0.525 1.00 47.34 93 ASP A CA 1
ATOM 725 C C . ASP A 1 93 ? 4.670 -8.187 -0.099 1.00 47.34 93 ASP A C 1
ATOM 727 O O . ASP A 1 93 ? 5.581 -8.709 0.543 1.00 47.34 93 ASP A O 1
ATOM 731 N N . VAL A 1 94 ? 4.715 -6.889 -0.408 1.00 45.47 94 VAL A N 1
ATOM 732 C CA . VAL A 1 94 ? 5.692 -5.998 0.226 1.00 45.47 94 VAL A CA 1
ATOM 733 C C . VAL A 1 94 ? 5.301 -5.909 1.698 1.00 45.47 94 VAL A C 1
ATOM 735 O O . VAL A 1 94 ? 4.486 -5.078 2.106 1.00 45.47 94 VAL A O 1
ATOM 738 N N . ILE A 1 95 ? 5.855 -6.812 2.502 1.00 55.81 95 ILE A N 1
ATOM 739 C CA . ILE A 1 95 ? 5.603 -6.898 3.932 1.00 55.81 95 ILE A CA 1
ATOM 740 C C . ILE A 1 95 ? 6.352 -5.740 4.616 1.00 55.81 95 ILE A C 1
ATOM 742 O O . ILE A 1 95 ? 7.477 -5.881 5.094 1.00 55.81 95 ILE A O 1
ATOM 746 N N . ILE A 1 96 ? 5.742 -4.553 4.661 1.00 63.12 96 ILE A N 1
ATOM 747 C CA . ILE A 1 96 ? 6.326 -3.400 5.361 1.00 63.12 96 ILE A CA 1
ATOM 748 C C . ILE A 1 96 ? 6.154 -3.604 6.863 1.00 63.12 96 ILE A C 1
ATOM 750 O O . ILE A 1 96 ? 5.043 -3.500 7.378 1.00 63.12 96 ILE A O 1
ATOM 754 N N . GLN A 1 97 ? 7.244 -3.853 7.588 1.00 75.62 97 GLN A N 1
ATOM 755 C CA . GLN A 1 97 ? 7.206 -3.864 9.049 1.00 75.62 97 GLN A CA 1
ATOM 756 C C . GLN A 1 97 ? 6.980 -2.444 9.578 1.00 75.62 97 GLN A C 1
ATOM 758 O O . GLN A 1 97 ? 7.794 -1.551 9.356 1.00 75.62 97 GLN A O 1
ATOM 763 N N . ILE A 1 98 ? 5.885 -2.248 10.309 1.00 76.06 98 ILE A N 1
ATOM 764 C CA . ILE A 1 98 ? 5.505 -0.956 10.904 1.00 76.06 98 ILE A CA 1
ATOM 765 C C . ILE A 1 98 ? 5.866 -0.858 12.386 1.00 76.06 98 ILE A C 1
ATOM 767 O O . ILE A 1 98 ? 5.878 0.232 12.952 1.00 76.06 98 ILE A O 1
ATOM 771 N N . GLY A 1 99 ? 6.187 -1.982 13.027 1.00 78.19 99 GLY A N 1
ATOM 772 C CA . GLY A 1 99 ? 6.630 -1.985 14.414 1.00 78.19 99 GLY A CA 1
ATOM 773 C C . GLY A 1 99 ? 6.786 -3.379 15.003 1.00 78.19 99 GLY A C 1
ATOM 774 O O . GLY A 1 99 ? 6.904 -4.379 14.290 1.00 78.19 99 GLY A O 1
ATOM 775 N N . GLN A 1 100 ? 6.796 -3.427 16.331 1.00 84.94 100 GLN A N 1
ATOM 776 C CA . GLN A 1 100 ? 6.737 -4.655 17.118 1.00 84.94 100 GLN A CA 1
ATOM 777 C C . GLN A 1 100 ? 5.528 -4.596 18.040 1.00 84.94 100 GLN A C 1
ATOM 779 O O . GLN A 1 100 ? 5.248 -3.562 18.650 1.00 84.94 100 GLN A O 1
ATOM 784 N N . CYS A 1 101 ? 4.827 -5.718 18.154 1.00 86.88 101 CYS A N 1
ATOM 785 C CA . CYS A 1 101 ? 3.701 -5.852 19.053 1.00 86.88 101 CYS A CA 1
ATOM 786 C C . CYS A 1 101 ? 4.171 -5.770 20.501 1.00 86.88 101 CYS A C 1
ATOM 788 O O . CYS A 1 101 ? 4.918 -6.620 20.978 1.00 86.88 101 CYS A O 1
ATOM 790 N N . ALA A 1 102 ? 3.658 -4.803 21.254 1.00 87.38 102 ALA A N 1
ATOM 791 C CA . ALA A 1 102 ? 3.989 -4.634 22.664 1.00 87.38 102 ALA A CA 1
ATOM 792 C C . ALA A 1 102 ? 3.384 -5.728 23.577 1.00 87.38 102 ALA A C 1
ATOM 794 O O . ALA A 1 102 ? 3.490 -5.640 24.794 1.00 87.38 102 ALA A O 1
ATOM 795 N N . SER A 1 103 ? 2.730 -6.762 23.037 1.00 88.44 103 SER A N 1
ATOM 796 C CA . SER A 1 103 ? 2.248 -7.908 23.825 1.00 88.44 103 SER A CA 1
ATOM 797 C C . SER A 1 103 ? 3.048 -9.176 23.542 1.00 88.44 103 SER A C 1
ATOM 799 O O . SER A 1 103 ? 3.620 -9.751 24.464 1.00 88.44 103 SER A O 1
ATOM 801 N N . CYS A 1 104 ? 3.087 -9.626 22.285 1.00 87.38 104 CYS A N 1
ATOM 802 C CA . CYS A 1 104 ? 3.779 -10.860 21.900 1.00 87.38 104 CYS A CA 1
ATOM 803 C C . CYS A 1 104 ? 5.227 -10.640 21.444 1.00 87.38 104 CYS A C 1
ATOM 805 O O . CYS A 1 104 ? 5.945 -11.617 21.285 1.00 87.38 104 CYS A O 1
ATOM 807 N N . LEU A 1 105 ? 5.662 -9.384 21.269 1.00 86.38 105 LEU A N 1
ATOM 808 C CA . LEU A 1 105 ? 6.983 -8.983 20.759 1.00 86.38 105 LEU A CA 1
ATOM 809 C C . LEU A 1 105 ? 7.259 -9.367 19.295 1.00 86.38 105 LEU A C 1
ATOM 811 O O . LEU A 1 105 ? 8.319 -9.029 18.769 1.00 86.38 105 LEU A O 1
ATOM 815 N N . GLU A 1 106 ? 6.294 -9.997 18.626 1.00 86.69 106 GLU A N 1
ATOM 816 C CA . GLU A 1 106 ? 6.363 -10.316 17.203 1.00 86.69 106 GLU A CA 1
ATOM 817 C C . GLU A 1 106 ? 6.226 -9.050 16.338 1.00 86.69 106 GLU A C 1
ATOM 819 O O . GLU A 1 106 ? 5.596 -8.066 16.757 1.00 86.69 106 GLU A O 1
ATOM 824 N N . PRO A 1 107 ? 6.826 -9.037 15.135 1.00 81.62 107 PRO A N 1
ATOM 825 C CA . PRO A 1 107 ? 6.698 -7.923 14.206 1.00 81.62 107 PRO A CA 1
ATOM 826 C C . PRO A 1 107 ? 5.238 -7.703 13.788 1.00 81.62 107 PRO A C 1
ATOM 828 O O . PRO A 1 107 ? 4.448 -8.639 13.690 1.00 81.62 107 PRO A O 1
ATOM 831 N N . ILE A 1 108 ? 4.890 -6.440 13.540 1.00 79.19 108 ILE A N 1
ATOM 832 C CA . ILE A 1 108 ? 3.607 -6.040 12.957 1.00 79.19 108 ILE A CA 1
ATOM 833 C C . ILE A 1 108 ? 3.887 -5.459 11.582 1.00 79.19 108 ILE A C 1
ATOM 835 O O . ILE A 1 108 ? 4.777 -4.612 11.434 1.00 79.19 108 ILE A O 1
ATOM 839 N N . PHE A 1 109 ? 3.101 -5.878 10.598 1.00 77.12 109 PHE A N 1
ATOM 840 C CA . PHE A 1 109 ? 3.259 -5.474 9.211 1.00 77.12 109 PHE A CA 1
ATOM 841 C C . PHE A 1 109 ? 2.067 -4.630 8.738 1.00 77.12 109 PHE A C 1
ATOM 843 O O . PHE A 1 109 ? 0.941 -4.827 9.185 1.00 77.12 109 PHE A O 1
ATOM 850 N N . ALA A 1 110 ? 2.310 -3.662 7.849 1.00 65.81 110 ALA A N 1
ATOM 851 C CA . ALA A 1 110 ? 1.277 -2.780 7.294 1.00 65.81 110 ALA A CA 1
ATOM 852 C C . ALA A 1 110 ? 0.184 -3.564 6.553 1.00 65.81 110 ALA A C 1
ATOM 854 O O . ALA A 1 110 ? -0.983 -3.182 6.592 1.00 65.81 110 ALA A O 1
ATOM 855 N N . ASN A 1 111 ? 0.591 -4.668 5.924 1.00 58.78 111 ASN A N 1
ATOM 856 C CA . ASN A 1 111 ? -0.250 -5.564 5.140 1.00 58.78 111 ASN A CA 1
ATOM 857 C C . ASN A 1 111 ? -0.499 -6.889 5.869 1.00 58.78 111 ASN A C 1
ATOM 859 O O . ASN A 1 111 ? -0.719 -7.897 5.212 1.00 58.78 111 ASN A O 1
ATOM 863 N N . ASP A 1 112 ? -0.398 -6.938 7.203 1.00 57.44 112 ASP A N 1
ATOM 864 C CA . ASP A 1 112 ? -0.653 -8.185 7.927 1.00 57.44 112 ASP A CA 1
ATOM 865 C C . ASP A 1 112 ? -2.094 -8.645 7.632 1.00 57.44 112 ASP A C 1
ATOM 867 O O . ASP A 1 112 ? -3.067 -7.992 8.025 1.00 57.44 112 ASP A O 1
ATOM 871 N N . TRP A 1 113 ? -2.229 -9.749 6.886 1.00 46.72 113 TRP A N 1
ATOM 872 C CA . TRP A 1 113 ? -3.506 -10.305 6.415 1.00 46.72 113 TRP A CA 1
ATOM 873 C C . TRP A 1 113 ? -4.468 -10.605 7.584 1.00 46.72 113 TRP A C 1
ATOM 875 O O . TRP A 1 113 ? -5.678 -10.716 7.391 1.00 46.72 113 TRP A O 1
ATOM 885 N N . TYR A 1 114 ? -3.933 -10.692 8.808 1.00 45.00 114 TYR A N 1
ATOM 886 C CA . TYR A 1 114 ? -4.651 -10.965 10.054 1.00 45.00 114 TYR A CA 1
ATOM 887 C C . TYR A 1 114 ? -5.219 -9.726 10.764 1.00 45.00 114 TYR A C 1
ATOM 889 O O . TYR A 1 114 ? -5.902 -9.861 11.781 1.00 45.00 114 TYR A O 1
ATOM 897 N N . GLY A 1 115 ? -5.013 -8.520 10.231 1.00 56.09 115 GLY A N 1
ATOM 898 C CA . GLY A 1 115 ? -5.765 -7.342 10.652 1.00 56.09 115 GLY A CA 1
ATOM 899 C C . GLY A 1 115 ? -4.926 -6.100 10.907 1.00 56.09 115 GLY A C 1
ATOM 900 O O . GLY A 1 115 ? -3.723 -6.138 11.153 1.00 56.09 115 GLY A O 1
ATOM 901 N N . ARG A 1 116 ? -5.615 -4.958 10.866 1.00 65.25 116 ARG A N 1
ATOM 902 C CA . ARG A 1 116 ? -5.030 -3.637 11.103 1.00 65.25 116 ARG A CA 1
ATOM 903 C C . ARG A 1 116 ? -4.385 -3.562 12.498 1.00 65.25 116 ARG A C 1
ATOM 905 O O . ARG A 1 116 ? -4.940 -4.116 13.452 1.00 65.25 116 ARG A O 1
ATOM 912 N N . PRO A 1 117 ? -3.254 -2.852 12.649 1.00 74.62 117 PRO A N 1
ATOM 913 C CA . PRO A 1 117 ? -2.627 -2.653 13.949 1.00 74.62 117 PRO A CA 1
ATOM 914 C C . PRO A 1 117 ? -3.551 -1.885 14.895 1.00 74.62 117 PRO A C 1
ATOM 916 O O . PRO A 1 117 ? -4.227 -0.935 14.503 1.00 74.62 117 PRO A O 1
ATOM 919 N N . ALA A 1 118 ? -3.529 -2.264 16.167 1.00 78.12 118 ALA A N 1
ATOM 920 C CA . ALA A 1 118 ? -4.198 -1.545 17.237 1.00 78.12 118 ALA A CA 1
ATOM 921 C C . ALA A 1 118 ? -3.200 -0.630 17.957 1.00 78.12 118 ALA A C 1
ATOM 923 O O . ALA A 1 118 ? -2.150 -1.093 18.406 1.00 78.12 118 ALA A O 1
ATOM 924 N N . ILE A 1 119 ? -3.537 0.654 18.111 1.00 76.44 119 ILE A N 1
ATOM 925 C CA . ILE A 1 119 ? -2.648 1.646 18.735 1.00 76.44 119 ILE A CA 1
ATOM 926 C C . ILE A 1 119 ? -3.223 2.121 20.072 1.00 76.44 119 ILE A C 1
ATOM 928 O O . ILE A 1 119 ? -4.404 2.461 20.193 1.00 76.44 119 ILE A O 1
ATOM 932 N N . CYS A 1 120 ? -2.371 2.155 21.097 1.00 76.19 120 CYS A N 1
ATOM 933 C CA . CYS A 1 120 ? -2.690 2.758 22.384 1.00 76.19 120 CYS A CA 1
ATOM 934 C C . CYS A 1 120 ? -2.754 4.286 22.268 1.00 76.19 120 CYS A C 1
ATOM 936 O O . CYS A 1 120 ? -1.727 4.932 22.097 1.00 76.19 120 CYS A O 1
ATOM 938 N N . GLU A 1 121 ? -3.939 4.854 22.495 1.00 67.06 121 GLU A N 1
ATOM 939 C CA . GLU A 1 121 ? -4.233 6.298 22.429 1.00 67.06 121 GLU A CA 1
ATOM 940 C C . GLU A 1 121 ? -3.263 7.210 23.212 1.00 67.06 121 GLU A C 1
ATOM 942 O O . GLU A 1 121 ? -3.095 8.373 22.864 1.00 67.06 121 GLU A O 1
ATOM 947 N N . PHE A 1 122 ? -2.638 6.715 24.286 1.00 72.69 122 PHE A N 1
ATOM 948 C CA . PHE A 1 122 ? -1.872 7.554 25.219 1.00 72.69 122 PHE A CA 1
ATOM 949 C C . PHE A 1 122 ? -0.355 7.494 25.056 1.00 72.69 122 PHE A C 1
ATOM 951 O O . PHE A 1 122 ? 0.345 8.302 25.664 1.00 72.69 122 PHE A O 1
ATOM 958 N N . ALA A 1 123 ? 0.168 6.496 24.352 1.00 68.38 123 ALA A N 1
ATOM 959 C CA . ALA A 1 123 ? 1.603 6.225 24.368 1.00 68.38 123 ALA A CA 1
ATOM 960 C C . ALA A 1 123 ? 2.096 5.485 23.118 1.00 68.38 123 ALA A C 1
ATOM 962 O O . ALA A 1 123 ? 3.156 4.868 23.167 1.00 68.38 123 ALA A O 1
ATOM 963 N N . ASP A 1 124 ? 1.304 5.503 22.041 1.00 72.81 124 ASP A N 1
ATOM 964 C CA . ASP A 1 124 ? 1.629 4.960 20.717 1.00 72.81 124 ASP A CA 1
ATOM 965 C C . ASP A 1 124 ? 2.161 3.514 20.721 1.00 72.81 124 ASP A C 1
ATOM 967 O O . ASP A 1 124 ? 2.852 3.077 19.804 1.00 72.81 124 ASP A O 1
ATOM 971 N N . HIS A 1 125 ? 1.827 2.730 21.752 1.00 83.44 125 HIS A N 1
ATOM 972 C CA . HIS A 1 125 ? 2.145 1.306 21.788 1.00 83.44 125 HIS A CA 1
ATOM 973 C C . HIS A 1 125 ? 1.299 0.575 20.747 1.00 83.44 125 HIS A C 1
ATOM 975 O O . HIS A 1 125 ? 0.069 0.672 20.776 1.00 83.44 125 HIS A O 1
ATOM 981 N N . ILE A 1 126 ? 1.965 -0.174 19.873 1.00 82.50 126 ILE A N 1
ATOM 982 C CA . ILE A 1 126 ? 1.349 -0.890 18.758 1.00 82.50 126 ILE A CA 1
ATOM 983 C C . ILE A 1 126 ? 1.136 -2.355 19.157 1.00 82.50 126 ILE A C 1
ATOM 985 O O . ILE A 1 126 ? 1.998 -2.971 19.788 1.00 82.50 126 ILE A O 1
ATOM 989 N N . PHE A 1 127 ? -0.014 -2.918 18.801 1.00 84.31 127 PHE A N 1
ATOM 990 C CA . PHE A 1 127 ? -0.388 -4.301 19.083 1.00 84.31 127 PHE A CA 1
ATOM 991 C C . PHE A 1 127 ? -1.026 -4.956 17.858 1.00 84.31 127 PHE A C 1
ATOM 993 O O . PHE A 1 127 ? -1.727 -4.291 17.093 1.00 84.31 127 PHE A O 1
ATOM 1000 N N . HIS A 1 128 ? -0.875 -6.276 17.721 1.00 82.94 128 HIS A N 1
ATOM 1001 C CA . HIS A 1 128 ? -1.820 -7.058 16.923 1.00 82.94 128 HIS A CA 1
ATOM 1002 C C . HIS A 1 128 ? -3.210 -6.937 17.549 1.00 82.94 128 HIS A C 1
ATOM 1004 O O . HIS A 1 128 ? -3.352 -7.027 18.775 1.00 82.94 128 HIS A O 1
ATOM 1010 N N . ILE A 1 129 ? -4.231 -6.765 16.712 1.00 79.88 129 ILE A N 1
ATOM 1011 C CA . ILE A 1 129 ? -5.621 -6.625 17.157 1.00 79.88 129 ILE A CA 1
ATOM 1012 C C . ILE A 1 129 ? -6.059 -7.796 18.048 1.00 79.88 129 ILE A C 1
ATOM 1014 O O . ILE A 1 129 ? -6.633 -7.573 19.112 1.00 79.88 129 ILE A O 1
ATOM 1018 N N . GLU A 1 130 ? -5.700 -9.029 17.682 1.00 80.94 130 GLU A N 1
ATOM 1019 C CA . GLU A 1 130 ? -6.029 -10.237 18.447 1.00 80.94 130 GLU A CA 1
ATOM 1020 C C . GLU A 1 130 ? -5.333 -10.271 19.810 1.00 80.94 130 GLU A C 1
ATOM 1022 O O . GLU A 1 130 ? -5.949 -10.589 20.827 1.00 80.94 130 GLU A O 1
ATOM 1027 N N . CYS A 1 131 ? -4.054 -9.884 19.858 1.00 84.38 131 CYS A N 1
ATOM 1028 C CA . CYS A 1 131 ? -3.291 -9.831 21.103 1.00 84.38 131 CYS A CA 1
ATOM 1029 C C . CYS A 1 131 ? -3.913 -8.834 22.089 1.00 84.38 131 CYS A C 1
ATOM 1031 O O . CYS A 1 131 ? -4.073 -9.138 23.274 1.00 84.38 131 CYS A O 1
ATOM 1033 N N . LEU A 1 132 ? -4.298 -7.651 21.601 1.00 83.31 132 LEU A N 1
ATOM 1034 C CA . LEU A 1 132 ? -4.966 -6.653 22.430 1.00 83.31 132 LEU A CA 1
ATOM 1035 C C . LEU A 1 132 ? -6.375 -7.109 22.836 1.00 83.31 132 LEU A C 1
ATOM 1037 O O . LEU A 1 132 ? -6.769 -6.914 23.988 1.00 83.31 132 LEU A O 1
ATOM 1041 N N . ALA A 1 133 ? -7.112 -7.754 21.927 1.00 80.62 133 ALA A N 1
ATOM 1042 C CA . ALA A 1 133 ? -8.450 -8.264 22.195 1.00 80.62 133 ALA A CA 1
ATOM 1043 C C . ALA A 1 133 ? -8.446 -9.333 23.296 1.00 80.62 133 ALA A C 1
ATOM 1045 O O . ALA A 1 133 ? -9.214 -9.224 24.255 1.00 80.62 133 ALA A O 1
ATOM 1046 N N . HIS A 1 134 ? -7.540 -10.311 23.221 1.00 84.94 134 HIS A N 1
ATOM 1047 C CA . HIS A 1 134 ? -7.363 -11.321 24.266 1.00 84.94 134 HIS A CA 1
ATOM 1048 C C . HIS A 1 134 ? -7.011 -10.694 25.614 1.00 84.94 134 HIS A C 1
ATOM 1050 O O . HIS A 1 134 ? -7.647 -11.006 26.62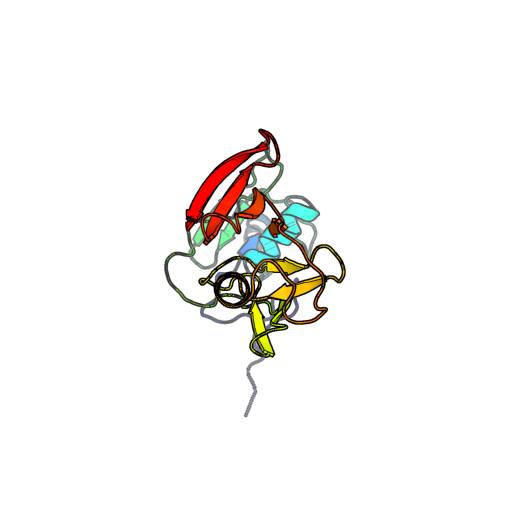1 1.00 84.94 134 HIS A O 1
ATOM 1056 N N . ALA A 1 135 ? -6.078 -9.739 25.644 1.00 86.12 135 ALA A N 1
ATOM 1057 C CA . ALA A 1 135 ? -5.734 -9.059 26.886 1.00 86.12 135 ALA A CA 1
ATOM 1058 C C . ALA A 1 135 ? -6.932 -8.301 27.488 1.00 86.12 135 ALA A C 1
ATOM 1060 O O . ALA A 1 135 ? -7.130 -8.317 28.704 1.00 86.12 135 ALA A O 1
ATOM 1061 N N . TYR A 1 136 ? -7.766 -7.674 26.653 1.00 86.25 136 TYR A N 1
ATOM 1062 C CA . TYR A 1 136 ? -8.967 -6.965 27.105 1.00 86.25 136 TYR A CA 1
ATOM 1063 C C . TYR A 1 136 ? -10.049 -7.905 27.618 1.00 86.25 136 TYR A C 1
ATOM 1065 O O . TYR A 1 136 ? -10.758 -7.573 28.575 1.00 86.25 136 TYR A O 1
ATOM 1073 N N . MET A 1 137 ? -10.161 -9.086 27.014 1.00 82.56 137 MET A N 1
ATOM 1074 C CA . MET A 1 137 ? -10.994 -10.147 27.547 1.00 82.56 137 MET A CA 1
ATOM 1075 C C . MET A 1 137 ? -10.459 -10.564 28.918 1.00 82.56 137 MET A C 1
ATOM 1077 O O . MET A 1 137 ? -11.178 -10.457 29.906 1.00 82.56 137 MET A O 1
ATOM 1081 N N . ASP A 1 138 ? -9.204 -10.956 29.055 1.00 85.50 138 ASP A N 1
ATOM 1082 C CA . ASP A 1 138 ? -8.726 -11.532 30.315 1.00 85.50 138 ASP A CA 1
ATOM 1083 C C . ASP A 1 138 ? -8.635 -10.518 31.463 1.00 85.50 138 ASP A C 1
ATOM 1085 O O . ASP A 1 138 ? -9.020 -10.825 32.595 1.00 85.50 138 ASP A O 1
ATOM 1089 N N . TYR A 1 139 ? -8.206 -9.289 31.170 1.00 83.31 139 TYR A N 1
ATOM 1090 C CA . TYR A 1 139 ? -7.821 -8.307 32.189 1.00 83.31 139 TYR A CA 1
ATOM 1091 C C . TYR A 1 139 ? -8.634 -7.004 32.152 1.00 83.31 139 TYR A C 1
ATOM 1093 O O . TYR A 1 139 ? -8.538 -6.189 33.072 1.00 83.31 139 TYR A O 1
ATOM 1101 N N . GLY A 1 140 ? -9.494 -6.815 31.148 1.00 82.19 140 GLY A N 1
ATOM 1102 C CA . GLY A 1 140 ? -10.277 -5.593 30.959 1.00 82.19 140 GLY A CA 1
ATOM 1103 C C . GLY A 1 140 ? -9.566 -4.527 30.109 1.00 82.19 140 GLY A C 1
ATOM 1104 O O . GLY A 1 140 ? -8.466 -4.757 29.621 1.00 82.19 140 GLY A O 1
ATOM 1105 N N . PRO A 1 141 ? -10.196 -3.350 29.907 1.00 83.44 141 PRO A N 1
ATOM 1106 C CA . PRO A 1 141 ? -9.750 -2.303 28.975 1.00 83.44 141 PRO A CA 1
ATOM 1107 C C . PRO A 1 141 ? -8.532 -1.527 29.501 1.00 83.44 141 PRO A C 1
ATOM 1109 O O . PRO A 1 141 ? -8.619 -0.353 29.879 1.00 83.44 141 PRO A O 1
ATOM 1112 N N . GLU A 1 142 ? -7.403 -2.206 29.603 1.00 86.31 142 GLU A N 1
ATOM 1113 C CA . GLU A 1 142 ? -6.147 -1.666 30.090 1.00 86.31 142 GLU A CA 1
ATOM 1114 C C . GLU A 1 142 ? -5.030 -2.041 29.124 1.00 86.31 142 GLU A C 1
ATOM 1116 O O . GLU A 1 142 ? -4.913 -3.191 28.708 1.00 86.31 142 GLU A O 1
ATOM 1121 N N . CYS A 1 143 ? -4.209 -1.060 28.747 1.00 84.88 143 CYS A N 1
ATOM 1122 C CA . CYS A 1 143 ? -3.061 -1.299 27.887 1.00 84.88 143 CYS A CA 1
ATOM 1123 C C . CYS A 1 143 ? -2.126 -2.338 28.537 1.00 84.88 143 CYS A C 1
ATOM 1125 O O . CYS A 1 143 ? -1.635 -2.089 29.645 1.00 84.88 143 CYS A O 1
ATOM 1127 N N . PRO A 1 144 ? -1.819 -3.466 27.867 1.00 84.12 144 PRO A N 1
ATOM 1128 C CA . PRO A 1 144 ? -0.974 -4.515 28.438 1.00 84.12 144 PRO A CA 1
ATOM 1129 C C . PRO A 1 144 ? 0.428 -4.027 28.810 1.00 84.12 144 PRO A C 1
ATOM 1131 O O . PRO A 1 144 ? 1.003 -4.529 29.777 1.00 84.12 144 PRO A O 1
ATOM 1134 N N . TRP A 1 145 ? 0.937 -3.019 28.095 1.00 87.00 145 TRP A N 1
ATOM 1135 C CA . TRP A 1 145 ? 2.275 -2.462 28.281 1.00 87.00 145 TRP A CA 1
ATOM 1136 C C . TRP A 1 145 ? 2.323 -1.365 29.351 1.00 87.00 145 TRP A C 1
ATOM 1138 O O . TRP A 1 145 ? 2.932 -1.549 30.401 1.00 87.00 145 TRP A O 1
ATOM 1148 N N . CYS A 1 146 ? 1.643 -0.232 29.134 1.00 86.25 146 CYS A N 1
ATOM 1149 C CA . CYS A 1 146 ? 1.713 0.918 30.047 1.00 86.25 146 CYS A CA 1
ATOM 1150 C C . CYS A 1 146 ? 0.679 0.922 3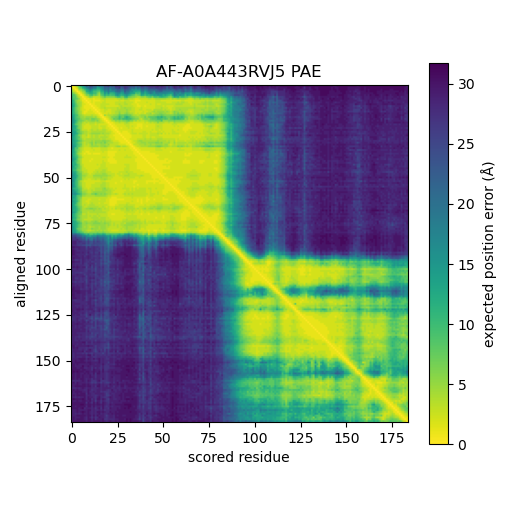1.175 1.00 86.25 146 CYS A C 1
ATOM 1152 O O . CYS A 1 146 ? 0.641 1.879 31.946 1.00 86.25 146 CYS A O 1
ATOM 1154 N N . LYS A 1 147 ? -0.191 -0.093 31.258 1.00 86.12 147 LYS A N 1
ATOM 1155 C CA . LYS A 1 147 ? -1.224 -0.227 32.303 1.00 86.12 147 LYS A CA 1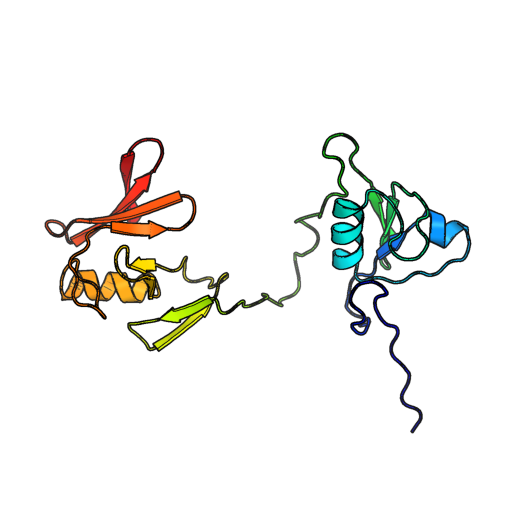
ATOM 1156 C C . LYS A 1 147 ? -2.228 0.933 32.364 1.00 86.12 147 LYS A C 1
ATOM 1158 O O . LYS A 1 147 ? -2.952 1.121 33.340 1.00 86.12 147 LYS A O 1
ATOM 1163 N N . THR A 1 148 ? -2.294 1.732 31.301 1.00 84.94 148 THR A N 1
ATOM 1164 C CA . THR A 1 148 ? -3.232 2.853 31.206 1.00 84.94 148 THR A CA 1
ATOM 1165 C C . THR A 1 148 ? -4.586 2.338 30.736 1.00 84.94 148 THR A C 1
ATOM 1167 O O . THR A 1 148 ? -4.673 1.605 29.749 1.00 84.94 148 THR A O 1
ATOM 1170 N N . LYS A 1 149 ? -5.655 2.718 31.441 1.00 81.44 149 LYS A N 1
ATOM 1171 C CA . LYS A 1 149 ? -7.021 2.317 31.091 1.00 81.44 149 LYS A CA 1
ATOM 1172 C C . LYS A 1 149 ? -7.493 3.074 29.855 1.00 81.44 149 LYS A C 1
ATOM 1174 O O . LYS A 1 149 ? -7.625 4.293 29.909 1.00 81.44 149 LYS A O 1
ATOM 1179 N N . SER A 1 150 ? -7.815 2.349 28.789 1.00 72.00 150 SER A N 1
ATOM 1180 C CA . SER A 1 150 ? -8.486 2.892 27.608 1.00 72.00 150 SER A CA 1
ATOM 1181 C C . SER A 1 150 ? -9.528 1.906 27.104 1.00 72.00 150 SER A C 1
ATOM 1183 O O . SER A 1 150 ? -9.300 0.705 27.092 1.00 72.00 150 SER A O 1
ATOM 1185 N N . LYS A 1 151 ? -10.694 2.421 26.705 1.00 65.50 151 LYS A N 1
ATOM 1186 C CA . LYS A 1 151 ? -11.778 1.628 26.100 1.00 65.50 151 LYS A CA 1
ATOM 1187 C C . LYS A 1 151 ? -11.827 1.773 24.580 1.00 65.50 151 LYS A C 1
ATOM 1189 O O . LYS A 1 151 ? -12.727 1.200 23.969 1.00 65.50 151 LYS A O 1
ATOM 1194 N N . LEU A 1 152 ? -10.932 2.582 24.017 1.00 62.75 152 LEU A N 1
ATOM 1195 C CA . LEU A 1 152 ? -10.900 2.949 22.613 1.00 62.75 152 LEU A CA 1
ATOM 1196 C C . LEU A 1 152 ? -9.568 2.501 22.012 1.00 62.75 152 LEU A C 1
ATOM 1198 O O . LEU A 1 152 ? -8.502 2.827 22.530 1.00 62.75 152 LEU A O 1
ATOM 1202 N N . ILE A 1 153 ? -9.662 1.755 20.922 1.00 66.88 153 ILE A N 1
ATOM 1203 C CA . ILE A 1 153 ? -8.552 1.367 20.060 1.00 66.88 153 ILE A CA 1
ATOM 1204 C C . ILE A 1 153 ? -8.681 2.218 18.800 1.00 66.88 153 ILE A C 1
ATOM 1206 O O . ILE A 1 153 ? -9.765 2.267 18.221 1.00 66.88 153 ILE A O 1
ATOM 1210 N N . LEU A 1 154 ? -7.619 2.911 18.396 1.00 62.31 154 LEU A N 1
ATOM 1211 C CA . LEU A 1 154 ? -7.626 3.708 17.169 1.00 62.31 154 LEU A CA 1
ATOM 1212 C C . LEU A 1 154 ? -7.348 2.796 15.967 1.00 62.31 154 LEU A C 1
ATOM 1214 O O . LEU A 1 154 ? -6.336 2.098 15.972 1.00 62.31 154 LEU A O 1
ATOM 1218 N N . GLU A 1 155 ? -8.224 2.812 14.957 1.00 60.84 155 GLU A N 1
ATOM 1219 C CA . GLU A 1 155 ? -7.891 2.336 13.610 1.00 60.84 155 GLU A CA 1
ATOM 1220 C C . GLU A 1 155 ? -7.669 3.559 12.716 1.00 60.84 155 GLU A C 1
ATOM 1222 O O . GLU A 1 155 ? -8.490 4.478 12.690 1.00 60.84 155 GLU A O 1
ATOM 1227 N N . ASP A 1 156 ? -6.572 3.570 11.965 1.00 50.22 156 ASP A N 1
ATOM 1228 C CA . ASP A 1 156 ? -6.024 4.777 11.326 1.00 50.22 156 ASP A CA 1
ATOM 1229 C C . ASP A 1 156 ? -6.915 5.386 10.213 1.00 50.22 156 ASP A C 1
ATOM 1231 O O . ASP A 1 156 ? -6.605 6.442 9.668 1.00 50.22 156 ASP A O 1
ATOM 1235 N N . CYS A 1 157 ? -8.038 4.749 9.837 1.00 45.50 157 CYS A N 1
ATOM 1236 C CA . CYS A 1 157 ? -8.809 5.154 8.649 1.00 45.50 157 CYS A CA 1
ATOM 1237 C C . CYS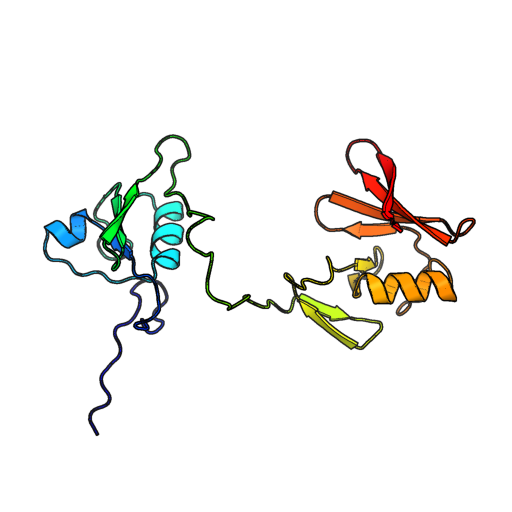 A 1 157 ? -10.347 5.056 8.725 1.00 45.50 157 CYS A C 1
ATOM 1239 O O . CYS A 1 157 ? -11.000 5.586 7.832 1.00 45.50 157 CYS A O 1
ATOM 1241 N N . TYR A 1 158 ? -10.960 4.385 9.711 1.00 47.09 158 TYR A N 1
ATOM 1242 C CA . TYR A 1 158 ? -12.414 4.090 9.671 1.00 47.09 158 TYR A CA 1
ATOM 1243 C C . TYR A 1 158 ? -13.177 4.342 10.982 1.00 47.09 158 TYR A C 1
ATOM 1245 O O . TYR A 1 158 ? -14.398 4.178 11.037 1.00 47.09 158 TYR A O 1
ATOM 1253 N N . GLY A 1 159 ? -12.488 4.798 12.028 1.00 60.16 159 GLY A N 1
ATOM 1254 C CA . GLY A 1 159 ? -13.040 4.880 13.376 1.00 60.16 159 GLY A CA 1
ATOM 1255 C C . GLY A 1 159 ? -12.268 3.997 14.346 1.00 60.16 159 GLY A C 1
ATOM 1256 O O . GLY A 1 159 ? -11.196 3.507 14.023 1.00 60.16 159 GLY A O 1
ATOM 1257 N N . GLY A 1 160 ? -12.767 3.849 15.571 1.00 67.19 160 GLY A N 1
ATOM 1258 C CA . GLY A 1 160 ? -12.075 3.075 16.606 1.00 67.19 160 GLY A CA 1
ATOM 1259 C C . GLY A 1 160 ? -12.855 1.840 17.030 1.00 67.19 160 GLY A C 1
ATOM 1260 O O . GLY A 1 160 ? -14.087 1.862 17.033 1.00 67.19 160 GLY A O 1
ATOM 1261 N N . LEU A 1 161 ? -12.160 0.783 17.454 1.00 72.19 161 LEU A N 1
ATOM 1262 C CA . LEU A 1 161 ? -12.802 -0.336 18.140 1.00 72.19 161 LEU A CA 1
ATOM 1263 C C . LEU A 1 161 ? -13.037 0.031 19.606 1.00 72.19 161 LEU A C 1
ATOM 1265 O O . LEU A 1 161 ? -12.152 0.496 20.324 1.00 72.19 161 LEU A O 1
ATOM 1269 N N . TYR A 1 162 ? -14.265 -0.180 20.056 1.00 75.44 162 TYR A N 1
ATOM 1270 C CA . TYR A 1 162 ? -14.727 0.096 21.402 1.00 75.44 162 TYR A CA 1
ATOM 1271 C C . TYR A 1 162 ? -14.999 -1.206 22.149 1.00 75.44 162 TYR A C 1
ATOM 1273 O O . TYR A 1 162 ? -15.862 -1.990 21.753 1.00 75.44 162 TYR A O 1
ATOM 1281 N N . PHE A 1 163 ? -14.331 -1.401 23.286 1.00 76.56 163 PHE A N 1
ATOM 1282 C CA . PHE A 1 163 ? -14.572 -2.556 24.148 1.00 76.56 163 PHE A CA 1
ATOM 1283 C C . PHE A 1 163 ? -15.545 -2.234 25.284 1.00 76.56 163 PHE A C 1
ATOM 1285 O O . PHE A 1 163 ? -15.306 -1.375 26.145 1.00 76.56 163 PHE A O 1
ATOM 1292 N N . ARG A 1 164 ? -16.649 -2.982 25.347 1.00 79.56 164 ARG A N 1
ATOM 1293 C CA . ARG A 1 164 ? -17.676 -2.818 26.379 1.00 79.56 164 ARG A CA 1
ATOM 1294 C C . ARG A 1 164 ? -17.501 -3.841 27.497 1.00 79.56 164 ARG A C 1
ATOM 1296 O O . ARG A 1 164 ? -18.016 -4.951 27.428 1.00 79.56 164 ARG A O 1
ATOM 1303 N N . CYS A 1 165 ? -16.900 -3.423 28.612 1.00 77.62 165 CYS A N 1
ATOM 1304 C CA . CYS A 1 165 ? -16.566 -4.312 29.740 1.00 77.62 165 CYS A CA 1
ATOM 1305 C C . CYS A 1 165 ? -17.749 -5.115 30.297 1.00 77.62 165 CYS A C 1
ATOM 1307 O O . CYS A 1 165 ? -17.573 -6.250 30.719 1.00 77.62 165 CYS A O 1
ATOM 1309 N N . LYS A 1 166 ? -18.953 -4.520 30.328 1.00 80.31 166 LYS A N 1
ATOM 1310 C CA . LYS A 1 166 ? -20.155 -5.180 30.867 1.00 80.31 166 LYS A CA 1
ATOM 1311 C C . LYS A 1 166 ? -20.531 -6.434 30.084 1.00 80.31 166 LYS A C 1
ATOM 1313 O O . LYS A 1 166 ? -21.051 -7.372 30.669 1.00 80.31 166 LYS A O 1
ATOM 1318 N N . THR A 1 167 ? -20.328 -6.401 28.774 1.00 80.00 167 THR A N 1
ATOM 1319 C CA . THR A 1 167 ? -20.726 -7.472 27.862 1.00 80.00 167 THR A CA 1
ATOM 1320 C C . THR A 1 167 ? -19.539 -8.256 27.325 1.00 80.00 167 THR A C 1
ATOM 1322 O O . THR A 1 167 ? -19.744 -9.317 26.759 1.00 80.00 167 THR A O 1
ATOM 1325 N N . ARG A 1 168 ? -18.318 -7.744 27.523 1.00 76.31 168 ARG A N 1
ATOM 1326 C CA . ARG A 1 168 ? -17.063 -8.281 26.988 1.00 76.31 168 ARG A CA 1
ATOM 1327 C C . ARG A 1 168 ? -17.113 -8.430 25.461 1.00 76.31 168 ARG A C 1
ATOM 1329 O O . ARG A 1 168 ? -16.733 -9.457 24.928 1.00 76.31 168 ARG A O 1
ATOM 1336 N N . MET A 1 169 ? -17.643 -7.402 24.798 1.00 80.25 169 MET A N 1
ATOM 1337 C CA . MET A 1 169 ? -17.830 -7.356 23.344 1.00 80.25 169 MET A CA 1
ATOM 1338 C C . MET A 1 169 ? -17.131 -6.131 22.751 1.00 80.25 169 MET A C 1
ATOM 1340 O O . MET A 1 169 ? -17.075 -5.078 23.406 1.00 80.25 169 MET A O 1
ATOM 1344 N N . PHE A 1 170 ? -16.662 -6.271 21.516 1.00 75.62 170 PHE A N 1
ATOM 1345 C CA . PHE A 1 170 ? -16.079 -5.232 20.679 1.00 75.62 170 PHE A CA 1
ATOM 1346 C C . PHE A 1 170 ? -17.112 -4.672 19.700 1.00 75.62 170 PHE A C 1
ATOM 1348 O O . PHE A 1 170 ? -17.922 -5.387 19.105 1.00 75.62 170 PHE A O 1
ATOM 1355 N N . TYR A 1 171 ? -17.063 -3.357 19.531 1.00 76.19 171 TYR A N 1
ATOM 1356 C CA . TYR A 1 171 ? -17.902 -2.618 18.600 1.00 76.19 171 TYR A CA 1
ATOM 1357 C C . TYR A 1 171 ? -17.023 -1.716 17.741 1.00 76.19 171 TYR A C 1
ATOM 1359 O O . TYR A 1 171 ? -16.167 -1.029 18.288 1.00 76.19 171 TYR A O 1
ATOM 1367 N N . SER A 1 172 ? -17.245 -1.647 16.435 1.00 72.88 172 SER A N 1
ATOM 1368 C CA . SER A 1 172 ? -16.674 -0.587 15.610 1.00 72.88 172 SER A CA 1
ATOM 1369 C C . SER A 1 172 ? -17.465 0.690 15.852 1.00 72.88 172 SER A C 1
ATOM 1371 O O . SER A 1 172 ? -18.696 0.679 15.911 1.00 72.88 172 SER A O 1
ATOM 1373 N N . LYS A 1 173 ? -16.761 1.801 16.056 1.00 67.12 173 LYS A N 1
ATOM 1374 C CA . LYS A 1 173 ? -17.367 3.123 16.158 1.00 67.12 173 LYS A CA 1
ATOM 1375 C C . LYS A 1 173 ? -17.081 3.895 14.886 1.00 67.12 173 LYS A C 1
ATOM 1377 O O . LYS A 1 173 ? -15.964 4.370 14.709 1.00 67.12 173 LYS A O 1
ATOM 1382 N N . ASP A 1 174 ? -18.103 4.083 14.066 1.00 65.00 174 ASP A N 1
ATOM 1383 C CA . ASP A 1 174 ? -18.015 4.933 12.883 1.00 65.00 174 ASP A CA 1
ATOM 1384 C C . ASP A 1 174 ? -17.735 6.39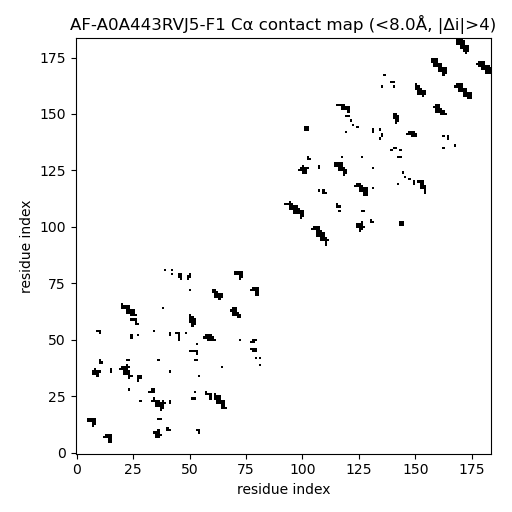3 13.298 1.00 65.00 174 ASP A C 1
ATOM 1386 O O . ASP A 1 174 ? -18.403 6.951 14.179 1.00 65.00 174 ASP A O 1
ATOM 1390 N N . ILE A 1 175 ? -16.715 7.011 12.695 1.00 60.97 175 ILE A N 1
ATOM 1391 C CA . ILE A 1 175 ? -16.239 8.350 13.080 1.00 60.97 175 ILE A CA 1
ATOM 1392 C C . ILE A 1 175 ? -17.186 9.482 12.651 1.00 60.97 175 ILE A C 1
ATOM 1394 O O . ILE A 1 175 ? -17.205 10.540 13.279 1.00 60.97 175 ILE A O 1
ATOM 1398 N N . HIS A 1 176 ? -18.002 9.260 11.620 1.00 62.94 176 HIS A N 1
ATOM 1399 C CA . HIS A 1 176 ? -18.901 10.265 11.052 1.00 62.94 176 HIS A CA 1
ATOM 1400 C C . HIS A 1 176 ? -20.276 10.264 11.726 1.00 62.94 176 HIS A C 1
ATOM 1402 O O . HIS A 1 176 ? -20.888 11.314 11.914 1.00 62.94 176 HIS A O 1
ATOM 1408 N N . THR A 1 177 ? -20.760 9.088 12.109 1.00 68.12 177 THR A N 1
ATOM 1409 C CA . THR A 1 177 ? -22.094 8.874 12.679 1.00 68.12 177 THR A CA 1
ATOM 1410 C C . THR A 1 177 ? -22.055 8.623 14.184 1.00 68.12 177 THR A C 1
ATOM 1412 O O . THR A 1 177 ? -23.075 8.763 14.860 1.00 68.12 177 THR A O 1
ATOM 1415 N N . GLY A 1 178 ? -20.897 8.238 14.733 1.00 64.56 178 GLY A N 1
ATOM 1416 C CA . GLY A 1 178 ? -20.743 7.829 16.129 1.00 64.56 178 GLY A CA 1
ATOM 1417 C C . GLY A 1 178 ? -21.465 6.522 16.474 1.00 64.56 178 GLY A C 1
ATOM 1418 O O . GLY A 1 178 ? -21.537 6.167 17.655 1.00 64.56 178 GLY A O 1
ATOM 1419 N N . LYS A 1 179 ? -22.022 5.829 15.473 1.00 70.62 179 LYS A N 1
ATOM 1420 C CA . LYS A 1 179 ? -22.764 4.581 15.633 1.00 70.62 179 LYS A CA 1
ATOM 1421 C C . LYS A 1 179 ? -21.809 3.458 16.031 1.00 70.62 179 LYS A C 1
ATOM 1423 O O . LYS A 1 179 ? -20.687 3.395 15.540 1.00 70.62 179 LYS A O 1
ATOM 1428 N N . LEU A 1 180 ? -22.268 2.608 16.949 1.00 64.81 180 LEU A N 1
ATOM 1429 C CA . LEU A 1 180 ? -21.557 1.405 17.370 1.00 64.81 180 LEU A CA 1
ATOM 1430 C C . LEU A 1 180 ? -22.158 0.197 16.662 1.00 64.81 180 LEU A C 1
ATOM 1432 O O . LEU A 1 180 ? -23.326 -0.120 16.900 1.00 64.81 180 LEU A O 1
ATOM 1436 N N . ASP A 1 181 ? -21.361 -0.478 15.847 1.00 66.31 181 ASP A N 1
ATOM 1437 C CA . ASP A 1 181 ? -21.733 -1.725 15.187 1.00 66.31 181 ASP A CA 1
ATOM 1438 C C . ASP A 1 181 ? -20.964 -2.888 15.820 1.00 66.31 181 ASP A C 1
ATOM 1440 O O . ASP A 1 181 ? -19.799 -2.758 16.178 1.00 66.31 181 ASP A O 1
ATOM 1444 N N . PHE A 1 182 ? -21.644 -4.006 16.077 1.00 66.81 182 PHE A N 1
ATOM 1445 C CA . PHE A 1 182 ? -21.029 -5.164 16.732 1.00 66.81 182 PHE A CA 1
ATOM 1446 C C . PHE A 1 182 ? -20.042 -5.851 15.786 1.00 66.81 182 PHE A C 1
ATOM 1448 O O . PHE A 1 182 ? -20.379 -6.096 14.629 1.00 66.81 182 PHE A O 1
ATOM 1455 N N . VAL A 1 183 ? -18.854 -6.172 16.300 1.00 64.25 183 VAL A N 1
ATOM 1456 C CA . VAL A 1 183 ? -17.771 -6.791 15.522 1.00 64.25 183 VAL A CA 1
ATOM 1457 C C . VAL A 1 183 ? -17.436 -8.178 16.062 1.00 64.25 183 VAL A C 1
ATOM 1459 O O . VAL A 1 183 ? -17.302 -9.109 15.272 1.00 64.25 183 VAL A O 1
ATOM 1462 N N . MET A 1 184 ? -17.307 -8.324 17.388 1.00 57.69 184 MET A N 1
ATOM 1463 C CA . MET A 1 184 ? -16.824 -9.555 18.027 1.00 57.69 184 MET A CA 1
ATOM 1464 C C . MET A 1 184 ? -17.212 -9.654 19.501 1.00 57.69 184 MET A C 1
ATOM 1466 O O . MET A 1 184 ? -17.177 -8.614 20.201 1.00 57.69 184 MET A O 1
#

Mean predicted aligned error: 17.25 Å

Organism: NCBI:txid299467

Secondary structure (DSSP, 8-state):
-------B-TTT-PBPPTTSPEEEEHHHHHTT----EEHHHHHHHHHHH-SB-TTT--B-SEEEETTS-EEE-BTTTTB----TTS--S-------EEEE-TTT--EEETT-TT-PPEEETTT--EE-HHHHHHHHHHH-SB-TTT--B-SEEEETTTEEEEEETTTTEEEEEETTT--EEE--

Foldseek 3Di:
DDDPPADAAPQPRHGDDPPAKWKDAVVCVVVVHPRIHRPVRQQVVCLVVPQADPPPRHHGQWIAIPVGDIFGQDPVSRGTDPPPPPPPDDDDDPFAFPAAALQPRHTDTCPPVQDAWWADPPPRHTHRPVRQLVCCLVPNQADPHPRHHDQWTDGPPAATWGADSVVSFIWGQGPPPRDTHGDD

pLDDT: mean 75.87, std 13.92, range [38.03, 93.19]